Protein AF-A0A5N5P5S5-F1 (afdb_monomer)

Structure (mmCIF, N/CA/C/O backbone):
data_AF-A0A5N5P5S5-F1
#
_entry.id   AF-A0A5N5P5S5-F1
#
loop_
_atom_site.group_PD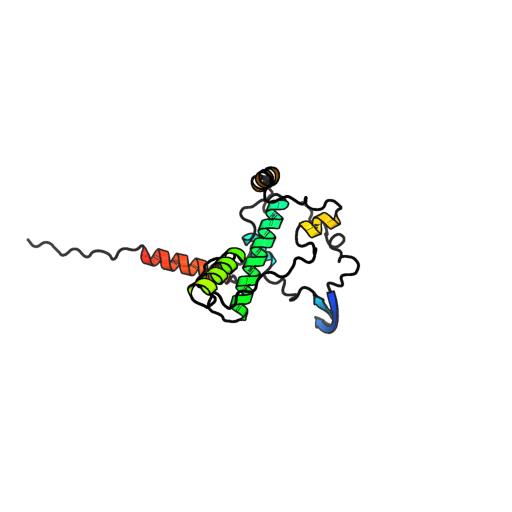B
_atom_site.id
_atom_site.type_symbol
_atom_site.label_atom_id
_atom_site.label_alt_id
_atom_site.label_comp_id
_atom_site.label_asym_id
_atom_site.label_entity_id
_atom_site.label_seq_id
_atom_site.pdbx_PDB_ins_code
_atom_site.Cartn_x
_atom_site.Cartn_y
_atom_site.Cartn_z
_atom_site.occupancy
_atom_site.B_iso_or_equiv
_atom_site.auth_seq_id
_atom_site.auth_comp_id
_atom_site.auth_asym_id
_atom_site.auth_atom_id
_atom_site.pdbx_PDB_model_num
ATOM 1 N N . ARG A 1 1 ? 20.744 13.687 -16.563 1.00 42.56 1 ARG A N 1
ATOM 2 C CA . ARG A 1 1 ? 20.874 12.407 -17.347 1.00 42.56 1 ARG A CA 1
ATOM 3 C C . ARG A 1 1 ? 19.676 12.341 -18.319 1.00 42.56 1 ARG A C 1
ATOM 5 O O . ARG A 1 1 ? 18.653 12.898 -17.976 1.00 42.56 1 ARG A O 1
ATOM 12 N N . VAL A 1 2 ? 19.719 11.762 -19.533 1.00 33.66 2 VAL A N 1
ATOM 13 C CA . VAL A 1 2 ? 18.514 11.789 -20.419 1.00 33.66 2 VAL A CA 1
ATOM 14 C C . VAL A 1 2 ? 17.462 10.791 -19.916 1.00 33.66 2 VAL A C 1
ATOM 16 O O . VAL A 1 2 ? 17.718 9.585 -19.931 1.00 33.66 2 VAL A O 1
ATOM 19 N N . GLN A 1 3 ? 16.289 11.282 -19.494 1.00 39.72 3 GLN A N 1
ATOM 20 C CA . GLN A 1 3 ? 15.136 10.462 -19.105 1.00 39.72 3 GLN A CA 1
ATOM 21 C C . GLN A 1 3 ? 14.796 9.476 -20.234 1.00 39.72 3 GLN A C 1
ATOM 23 O O . GLN A 1 3 ? 14.451 9.863 -21.355 1.00 39.72 3 GLN A O 1
ATOM 28 N N . LYS A 1 4 ? 14.936 8.174 -19.971 1.00 47.09 4 LYS A N 1
ATOM 29 C CA . LYS A 1 4 ? 14.630 7.140 -20.965 1.00 47.09 4 LYS A CA 1
ATOM 30 C C . LYS A 1 4 ? 13.113 7.002 -21.093 1.00 47.09 4 LYS A C 1
ATOM 32 O O . LYS A 1 4 ? 12.399 6.924 -20.101 1.00 47.09 4 LYS A O 1
ATOM 37 N N . ARG A 1 5 ? 12.601 6.933 -22.325 1.00 44.38 5 ARG A N 1
ATOM 38 C CA . ARG A 1 5 ? 11.174 6.677 -22.590 1.00 44.38 5 ARG A CA 1
ATOM 39 C C . ARG A 1 5 ? 10.793 5.272 -22.093 1.00 44.38 5 ARG A C 1
ATOM 41 O O . ARG A 1 5 ? 10.986 4.297 -22.814 1.00 44.38 5 ARG A O 1
ATOM 48 N N . HIS A 1 6 ? 10.223 5.172 -20.892 1.00 54.03 6 HIS A N 1
ATOM 49 C CA . HIS A 1 6 ? 9.771 3.912 -20.271 1.00 54.03 6 HIS A CA 1
ATOM 50 C C . HIS A 1 6 ? 8.475 3.331 -20.880 1.00 54.03 6 HIS A C 1
ATOM 52 O O . HIS A 1 6 ? 7.999 2.275 -20.479 1.00 54.03 6 HIS A O 1
ATOM 58 N N . VAL A 1 7 ? 7.905 3.969 -21.906 1.00 47.00 7 VAL A N 1
ATOM 59 C CA . VAL A 1 7 ? 6.625 3.552 -22.510 1.00 47.00 7 VAL A CA 1
ATOM 60 C C . VAL A 1 7 ? 6.685 2.141 -23.121 1.00 47.00 7 VAL A C 1
ATOM 62 O O . VAL A 1 7 ? 5.674 1.452 -23.166 1.00 47.00 7 VAL A O 1
ATOM 65 N N . LYS A 1 8 ? 7.862 1.660 -23.555 1.00 50.44 8 LYS A N 1
ATOM 66 C CA . LYS A 1 8 ? 8.001 0.265 -24.017 1.00 50.44 8 LYS A CA 1
ATOM 67 C C . LYS A 1 8 ? 8.113 -0.754 -22.877 1.00 50.44 8 LYS A C 1
ATOM 69 O O . LYS A 1 8 ? 7.777 -1.907 -23.117 1.00 50.44 8 LYS A O 1
ATOM 74 N N . CYS A 1 9 ? 8.570 -0.371 -21.682 1.00 53.41 9 CYS A N 1
ATOM 75 C CA . CYS A 1 9 ? 8.823 -1.319 -20.589 1.00 53.41 9 CYS A CA 1
ATOM 76 C C . CYS A 1 9 ? 7.644 -1.485 -19.627 1.00 53.41 9 CYS A C 1
ATOM 78 O O . CYS A 1 9 ? 7.536 -2.544 -19.030 1.00 53.41 9 CYS A O 1
ATOM 80 N N . ILE A 1 10 ? 6.728 -0.516 -19.538 1.00 57.75 10 ILE A N 1
ATOM 81 C CA . ILE A 1 10 ? 5.490 -0.671 -18.761 1.00 57.75 10 ILE A CA 1
ATOM 82 C C . ILE A 1 10 ? 4.414 -1.250 -19.681 1.00 57.75 10 ILE A C 1
ATOM 84 O O . ILE A 1 10 ? 3.592 -0.529 -20.239 1.00 57.75 10 ILE A O 1
ATOM 88 N N . GLN A 1 11 ? 4.481 -2.560 -19.904 1.00 63.06 11 GLN A N 1
ATOM 89 C CA . GLN A 1 11 ? 3.406 -3.302 -20.566 1.00 63.06 11 GLN A CA 1
ATOM 90 C C . GLN A 1 11 ? 2.417 -3.809 -19.524 1.00 63.06 11 GLN A C 1
ATOM 92 O O . GLN A 1 11 ? 2.824 -4.095 -18.399 1.00 63.06 11 GLN A O 1
ATOM 97 N N . ASP A 1 12 ? 1.148 -3.947 -19.890 1.00 65.88 12 ASP A N 1
ATOM 98 C CA . ASP A 1 12 ? 0.196 -4.712 -19.089 1.00 65.88 12 ASP A CA 1
ATOM 99 C C . ASP A 1 12 ? 0.637 -6.187 -19.061 1.00 65.88 12 ASP A C 1
ATOM 101 O O . ASP A 1 12 ? 1.185 -6.709 -20.039 1.00 65.88 12 ASP A O 1
ATOM 105 N N . VAL A 1 13 ? 0.412 -6.879 -17.942 1.00 66.88 13 VAL A N 1
ATOM 106 C CA . VAL A 1 13 ? 0.653 -8.329 -17.867 1.00 66.88 13 VAL A CA 1
ATOM 107 C C . VAL A 1 13 ? -0.219 -9.019 -18.922 1.00 66.88 13 VAL A C 1
ATOM 109 O O . VAL A 1 13 ? -1.397 -8.665 -19.050 1.00 66.88 13 VAL A O 1
ATOM 112 N N . PRO A 1 14 ? 0.296 -10.022 -19.663 1.00 70.06 14 PRO A N 1
ATOM 113 C CA . PRO A 1 14 ? -0.532 -10.805 -20.571 1.00 70.06 14 PRO A CA 1
ATOM 114 C C . PRO A 1 14 ? -1.799 -11.291 -19.861 1.00 70.06 14 PRO A C 1
ATOM 116 O O . PRO A 1 14 ? -1.716 -11.792 -18.743 1.00 70.06 14 PRO A O 1
ATOM 119 N N . SER A 1 15 ? -2.959 -11.150 -20.510 1.00 71.50 15 SER A N 1
ATOM 120 C CA . SER A 1 15 ? -4.314 -11.447 -19.993 1.00 71.50 15 SER A CA 1
ATOM 121 C C . SER A 1 15 ? -4.917 -10.472 -18.966 1.00 71.50 15 SER A C 1
ATOM 123 O O . SER A 1 15 ? -6.073 -10.652 -18.585 1.00 71.50 15 SER A O 1
ATOM 125 N N . VAL A 1 16 ? -4.217 -9.400 -18.580 1.00 69.81 16 VAL A N 1
ATOM 126 C CA . VAL A 1 16 ? -4.763 -8.354 -17.698 1.00 69.81 16 VAL A CA 1
ATOM 127 C C . VAL A 1 16 ? -5.070 -7.097 -18.515 1.00 69.81 16 VAL A C 1
ATOM 129 O O . VAL A 1 16 ? -4.180 -6.313 -18.818 1.00 69.81 16 VAL A O 1
ATOM 132 N N . SER A 1 17 ? -6.339 -6.881 -18.878 1.00 69.00 17 SER A N 1
ATOM 133 C CA . SER A 1 17 ? -6.776 -5.630 -19.523 1.00 69.00 17 SER A CA 1
ATOM 134 C C . SER A 1 17 ? -6.926 -4.543 -18.461 1.00 69.00 17 SER A C 1
ATOM 136 O O . SER A 1 17 ? -7.986 -4.400 -17.849 1.00 69.00 17 SER A O 1
ATOM 138 N N . LEU A 1 18 ? -5.847 -3.797 -18.201 1.00 70.31 18 LEU A N 1
ATOM 139 C CA . LEU A 1 18 ? -5.880 -2.721 -17.209 1.00 70.31 18 LEU A CA 1
ATOM 140 C C . LEU A 1 18 ? -6.759 -1.565 -17.668 1.00 70.31 18 LEU A C 1
ATOM 142 O O . LEU A 1 18 ? -7.473 -0.988 -16.852 1.00 70.31 18 LEU A O 1
ATOM 146 N N . TYR A 1 19 ? -6.753 -1.275 -18.966 1.00 72.50 19 TYR A N 1
ATOM 147 C CA . TYR A 1 19 ? -7.599 -0.262 -19.577 1.00 72.50 19 TYR A CA 1
ATOM 148 C C . TYR A 1 19 ? -8.658 -0.915 -20.458 1.00 72.50 19 TYR A C 1
ATOM 150 O O . TYR A 1 19 ? -8.345 -1.584 -21.441 1.00 72.50 19 TYR A O 1
ATOM 158 N N . THR A 1 20 ? -9.925 -0.686 -20.121 1.00 77.69 20 THR A N 1
ATOM 159 C CA . THR A 1 20 ? -11.067 -1.101 -20.938 1.00 77.69 20 THR A CA 1
ATOM 160 C C . THR A 1 20 ? -11.670 0.124 -21.608 1.00 77.69 20 THR A C 1
ATOM 162 O O . THR A 1 20 ? -12.060 1.085 -20.936 1.00 77.69 20 THR A O 1
ATOM 165 N N . GLU A 1 21 ? -11.760 0.105 -22.936 1.00 81.69 21 GLU A N 1
ATOM 166 C CA . GLU A 1 21 ? -12.475 1.136 -23.681 1.00 81.69 21 GLU A CA 1
ATOM 167 C C . GLU A 1 21 ? -13.940 1.164 -23.228 1.00 81.69 21 GLU A C 1
ATOM 169 O O . GLU A 1 21 ? -14.652 0.165 -23.277 1.00 81.69 21 GLU A O 1
ATOM 174 N N . THR A 1 22 ? -14.378 2.314 -22.722 1.00 80.06 22 THR A N 1
ATOM 175 C CA . THR A 1 22 ? -15.747 2.511 -22.212 1.00 80.06 22 THR A CA 1
ATOM 176 C C . THR A 1 22 ? -16.596 3.344 -23.178 1.00 80.06 22 THR A C 1
ATOM 178 O O . THR A 1 22 ? -17.759 3.617 -22.895 1.00 80.06 22 THR A O 1
ATOM 181 N N . GLY A 1 23 ? -16.014 3.747 -24.314 1.00 76.31 23 GLY A N 1
ATOM 182 C CA . GLY A 1 23 ? -16.653 4.478 -25.408 1.00 76.31 23 GLY A CA 1
ATOM 183 C C . GLY A 1 23 ? -15.892 5.740 -25.827 1.00 76.31 23 GLY A C 1
ATOM 184 O O . GLY A 1 23 ? -14.942 6.172 -25.180 1.00 76.31 23 GLY A O 1
ATOM 185 N N . THR A 1 24 ? -16.328 6.376 -26.911 1.00 68.62 24 THR A N 1
ATOM 186 C CA . THR A 1 24 ? -15.831 7.679 -27.387 1.00 68.62 24 THR A CA 1
ATOM 187 C C . THR A 1 24 ? -16.800 8.772 -26.948 1.00 68.62 24 THR A C 1
ATOM 189 O O . THR A 1 24 ? -17.950 8.774 -27.385 1.00 68.62 24 THR A O 1
ATOM 192 N N . THR A 1 25 ? -16.407 9.689 -26.060 1.00 62.00 25 THR A N 1
ATOM 193 C CA . THR A 1 25 ? -17.373 10.694 -25.552 1.00 62.00 25 THR A CA 1
ATOM 194 C C . THR A 1 25 ? -16.781 12.072 -25.284 1.00 62.00 25 THR A C 1
ATOM 196 O O . THR A 1 25 ? -17.444 12.899 -24.664 1.00 62.00 25 THR A O 1
ATOM 199 N N . THR A 1 26 ? -15.560 12.368 -25.737 1.00 61.16 26 THR A N 1
ATOM 200 C CA . THR A 1 26 ? -15.010 13.710 -25.514 1.00 61.16 26 THR A CA 1
ATOM 201 C C . THR A 1 26 ? -14.263 14.215 -26.738 1.00 61.16 26 THR A C 1
ATOM 203 O O . THR A 1 26 ? -13.222 13.682 -27.114 1.00 61.16 26 THR A O 1
ATOM 206 N N . THR A 1 27 ? -14.797 15.266 -27.354 1.00 70.12 27 THR A N 1
ATOM 207 C CA . THR A 1 27 ? -14.122 16.025 -28.406 1.00 70.12 27 THR A CA 1
ATOM 208 C C . THR A 1 27 ? -13.313 17.133 -27.741 1.00 70.12 27 THR A C 1
ATOM 210 O O . THR A 1 27 ? -13.887 18.061 -27.174 1.00 70.12 27 THR A O 1
ATOM 213 N N . LYS A 1 28 ? -11.979 17.057 -27.790 1.00 75.44 28 LYS A N 1
ATOM 214 C CA . LYS A 1 28 ? -11.097 18.134 -27.310 1.00 75.44 28 LYS A CA 1
ATOM 215 C C . LYS A 1 28 ? -10.427 18.769 -28.522 1.00 75.44 28 LYS A C 1
ATOM 217 O O . LYS A 1 28 ? -9.641 18.119 -29.200 1.00 75.44 28 LYS A O 1
ATOM 222 N N . GLY A 1 29 ? -10.790 20.012 -28.838 1.00 80.12 29 GLY A N 1
ATOM 223 C CA . GLY A 1 29 ? -10.250 20.719 -30.008 1.00 80.12 29 GLY A CA 1
ATOM 224 C C . GLY A 1 29 ? -10.551 20.034 -31.349 1.00 80.12 29 GLY A C 1
ATOM 225 O O . GLY A 1 29 ? -9.705 20.034 -32.233 1.00 80.12 29 GLY A O 1
ATOM 226 N N . GLY A 1 30 ? -11.717 19.392 -31.490 1.00 80.50 30 GLY A N 1
ATOM 227 C CA . GLY A 1 30 ? -12.091 18.660 -32.710 1.00 80.50 30 GLY A CA 1
ATOM 228 C C . GLY A 1 30 ? -11.492 17.253 -32.833 1.00 80.50 30 GLY A C 1
ATOM 229 O O . GLY A 1 30 ? -11.870 16.518 -33.740 1.00 80.50 30 GLY A O 1
ATOM 230 N N . ILE A 1 31 ? -10.624 16.841 -31.903 1.00 80.00 31 ILE A N 1
ATOM 231 C CA . ILE A 1 31 ? -10.079 15.480 -31.842 1.00 80.00 31 ILE A CA 1
ATOM 232 C C . ILE A 1 31 ? -10.992 14.622 -30.965 1.00 80.00 31 ILE A C 1
ATOM 234 O O . ILE A 1 31 ? -11.261 14.966 -29.811 1.00 80.00 31 ILE A O 1
ATOM 238 N N . VAL A 1 32 ? -11.465 13.503 -31.516 1.00 81.25 32 VAL A N 1
ATOM 239 C CA . VAL A 1 32 ? -12.234 12.496 -30.777 1.00 81.25 32 VAL A CA 1
ATOM 240 C C . VAL A 1 32 ? -11.273 11.693 -29.909 1.00 81.25 32 VAL A C 1
ATOM 242 O O . VAL A 1 32 ? -10.372 11.034 -30.423 1.00 81.25 32 VAL A O 1
ATOM 245 N N . LEU A 1 33 ? -11.463 11.753 -28.592 1.00 76.25 33 LEU A N 1
ATOM 246 C CA . LEU A 1 33 ? -10.681 10.979 -27.635 1.00 76.25 33 LEU A CA 1
ATOM 247 C C . LEU A 1 33 ? -11.490 9.776 -27.139 1.00 76.25 33 LEU A C 1
ATOM 249 O O . LEU A 1 33 ? -12.639 9.911 -26.700 1.00 76.25 33 LEU A O 1
ATOM 253 N N . THR A 1 34 ? -10.869 8.600 -27.187 1.00 77.38 34 THR A N 1
ATOM 254 C CA . THR A 1 34 ? -11.400 7.370 -26.596 1.00 77.38 34 THR A CA 1
ATOM 255 C C . THR A 1 34 ? -11.330 7.454 -25.076 1.00 77.38 34 THR A C 1
ATOM 257 O O . THR A 1 34 ? -10.291 7.793 -24.505 1.00 77.38 34 THR A O 1
ATOM 260 N N . ARG A 1 35 ? -12.442 7.149 -24.405 1.00 76.56 35 ARG A N 1
ATOM 261 C CA . ARG A 1 35 ? -12.503 7.055 -22.950 1.00 76.56 35 ARG A CA 1
ATOM 262 C C . ARG A 1 35 ? -12.133 5.641 -22.530 1.00 76.56 35 ARG A C 1
ATOM 264 O O . ARG A 1 35 ? -12.763 4.669 -22.944 1.00 76.56 35 ARG A O 1
ATOM 271 N N . TYR A 1 36 ? -11.161 5.551 -21.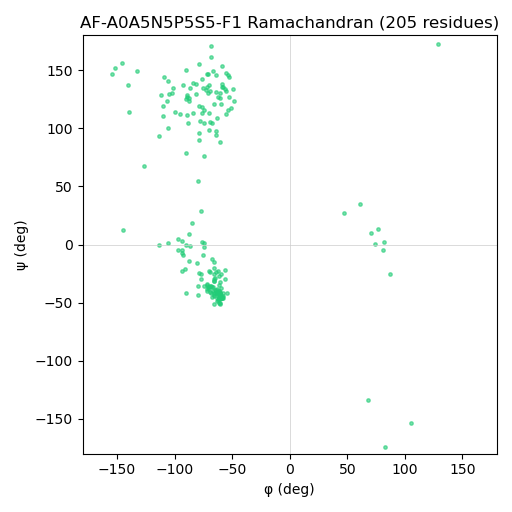636 1.00 74.50 36 TYR A N 1
ATOM 272 C CA . TYR A 1 36 ? -10.768 4.306 -20.997 1.00 74.50 36 TYR A CA 1
ATOM 273 C C . TYR A 1 36 ? -11.181 4.317 -19.528 1.00 74.50 36 TYR A C 1
ATOM 275 O O . TYR A 1 36 ? -11.113 5.349 -18.858 1.00 74.50 36 TYR A O 1
ATOM 283 N N . ARG A 1 37 ? -11.586 3.153 -19.025 1.00 69.31 37 ARG A N 1
ATOM 284 C CA . ARG A 1 37 ? -11.747 2.876 -17.600 1.00 69.31 37 ARG A CA 1
ATOM 285 C C . ARG A 1 37 ? -10.587 2.001 -17.163 1.00 69.31 37 ARG A C 1
ATOM 287 O O . ARG A 1 37 ? -10.334 0.972 -17.783 1.00 69.31 37 ARG A O 1
ATOM 294 N N . CYS A 1 38 ? -9.919 2.396 -16.086 1.00 70.62 38 CYS A N 1
ATOM 295 C CA . CYS A 1 38 ? -8.921 1.549 -15.457 1.00 70.62 38 CYS A CA 1
ATOM 296 C C . CYS A 1 38 ? -9.612 0.526 -14.541 1.00 70.62 38 CYS A C 1
ATOM 298 O O . CYS A 1 38 ? -10.429 0.896 -13.691 1.00 70.62 38 CYS A O 1
ATOM 300 N N . ALA A 1 39 ? -9.280 -0.757 -14.692 1.00 64.69 39 ALA A N 1
ATOM 301 C CA . ALA A 1 39 ? -9.754 -1.827 -13.813 1.00 64.69 39 ALA A CA 1
ATOM 302 C C . ALA A 1 39 ? -9.283 -1.634 -12.357 1.00 64.69 39 ALA A C 1
ATOM 304 O O . ALA A 1 39 ? -9.935 -2.113 -11.432 1.00 64.69 39 ALA A O 1
ATOM 305 N N . ARG A 1 40 ? -8.199 -0.872 -12.146 1.00 66.81 40 ARG A N 1
ATOM 306 C CA . ARG A 1 40 ? -7.637 -0.540 -10.825 1.00 66.81 40 ARG A CA 1
ATOM 307 C C . ARG A 1 40 ? -8.254 0.705 -10.164 1.00 66.81 40 ARG A C 1
ATOM 309 O O . ARG A 1 40 ? -7.757 1.151 -9.136 1.00 66.81 40 ARG A O 1
ATOM 316 N N . GLY A 1 41 ? -9.339 1.263 -10.709 1.00 60.91 41 GLY A N 1
ATOM 317 C CA . GLY A 1 41 ? -10.068 2.384 -10.101 1.00 60.91 41 GLY A CA 1
ATOM 318 C C . GLY A 1 41 ? -9.845 3.732 -10.791 1.00 60.91 41 GLY A C 1
ATOM 319 O O . GLY A 1 41 ? -9.640 3.794 -12.001 1.00 60.91 41 GLY A O 1
ATOM 320 N N . SER A 1 42 ? -9.993 4.825 -10.035 1.00 50.56 42 SER A N 1
ATOM 321 C CA . SER A 1 42 ? -9.984 6.199 -10.563 1.00 50.56 42 SER A CA 1
ATOM 322 C C . SER A 1 42 ? -8.715 6.510 -11.365 1.00 50.56 42 SER A C 1
ATOM 324 O O . SER A 1 42 ? -7.605 6.283 -10.899 1.00 50.56 42 SER A O 1
ATOM 326 N N . THR A 1 43 ? -8.896 7.097 -12.549 1.00 45.25 43 THR A N 1
ATOM 327 C CA . THR A 1 43 ? -7.834 7.645 -13.410 1.00 45.25 43 THR A CA 1
ATOM 328 C C . THR A 1 43 ? -7.292 8.985 -12.911 1.00 45.25 43 THR A C 1
ATOM 330 O O . THR A 1 43 ? -6.452 9.583 -13.579 1.00 45.25 43 THR A O 1
ATOM 333 N N . SER A 1 44 ? -7.784 9.488 -11.773 1.00 46.12 44 SER A N 1
ATOM 334 C CA . SER A 1 44 ? -7.251 10.686 -11.125 1.00 46.12 44 SER A CA 1
ATOM 335 C C . SER A 1 44 ? -5.924 10.338 -10.466 1.00 46.12 44 SER A C 1
ATOM 337 O O . SER A 1 44 ? -5.829 10.144 -9.259 1.00 46.12 44 SER A O 1
ATOM 339 N N . LEU A 1 45 ? -4.904 10.232 -11.308 1.00 46.06 45 LEU A N 1
ATOM 340 C CA . LEU A 1 45 ? -3.502 10.283 -10.922 1.00 46.06 45 LEU A CA 1
ATOM 341 C C . LEU A 1 45 ? -3.126 11.687 -10.416 1.00 46.06 45 LEU A C 1
ATOM 343 O O . LEU A 1 45 ? -2.067 11.863 -9.819 1.00 46.06 45 LEU A O 1
ATOM 347 N N . GLU A 1 46 ? -4.009 12.671 -10.633 1.00 45.97 46 GLU A N 1
ATOM 348 C CA . GLU A 1 46 ? -3.930 13.998 -10.033 1.00 45.97 46 GLU A CA 1
ATOM 349 C C . GLU A 1 46 ? -3.746 13.837 -8.522 1.00 45.97 46 GLU A C 1
ATOM 351 O O . GLU A 1 46 ? -4.582 13.245 -7.840 1.00 45.97 46 GLU A O 1
ATOM 356 N N . SER A 1 47 ? -2.601 14.334 -8.054 1.00 54.62 47 SER A N 1
ATOM 357 C CA . SER A 1 47 ? -2.038 14.254 -6.707 1.00 54.62 47 SER A CA 1
ATOM 358 C C . SER A 1 47 ? -1.174 13.038 -6.349 1.00 54.62 47 SER A C 1
ATOM 360 O O . SER A 1 47 ? -0.321 13.210 -5.487 1.00 54.62 47 SER A O 1
ATOM 362 N N . PHE A 1 48 ? -1.278 11.847 -6.959 1.00 61.59 48 PHE A N 1
ATOM 363 C CA . PHE A 1 48 ? -0.500 10.683 -6.472 1.00 61.59 48 PHE A CA 1
ATOM 364 C C . PHE A 1 48 ? 1.014 10.930 -6.499 1.00 61.59 48 PHE A C 1
ATOM 366 O O . PHE A 1 48 ? 1.699 10.665 -5.515 1.00 61.59 48 PHE A O 1
ATOM 373 N N . HIS A 1 49 ? 1.521 11.495 -7.597 1.00 62.44 49 HIS A N 1
ATOM 374 C CA . HIS A 1 49 ? 2.943 11.810 -7.734 1.00 62.44 49 HIS A CA 1
ATOM 375 C C . HIS A 1 49 ? 3.429 12.818 -6.685 1.00 62.44 49 HIS A C 1
ATOM 377 O O . HIS A 1 49 ? 4.446 12.550 -6.052 1.00 62.44 49 HIS A O 1
ATOM 383 N N . CYS A 1 50 ? 2.649 13.868 -6.405 1.00 62.09 50 CYS A N 1
ATOM 384 C CA . CYS A 1 50 ? 2.955 14.857 -5.361 1.00 62.09 50 CYS A CA 1
ATOM 385 C C . CYS A 1 50 ? 2.966 14.242 -3.947 1.00 62.09 50 CYS A C 1
ATOM 387 O O . CYS A 1 50 ? 3.592 14.756 -3.027 1.00 62.09 50 CYS A O 1
ATOM 389 N N . HIS A 1 51 ? 2.269 13.118 -3.742 1.00 68.62 51 HIS A N 1
ATOM 390 C CA . HIS A 1 51 ? 2.252 12.424 -2.451 1.00 68.62 51 HIS A CA 1
ATOM 391 C C . HIS A 1 51 ? 3.356 11.363 -2.334 1.00 68.62 51 HIS A C 1
ATOM 393 O O . HIS A 1 51 ? 3.739 11.034 -1.213 1.00 68.62 51 HIS A O 1
ATOM 399 N N . MET A 1 52 ? 3.908 10.855 -3.448 1.00 72.62 52 MET A N 1
ATOM 400 C CA . MET A 1 52 ? 4.974 9.841 -3.407 1.00 72.62 52 MET A CA 1
ATOM 401 C C . MET A 1 52 ? 6.220 10.336 -2.669 1.00 72.62 52 MET A C 1
ATOM 403 O O . MET A 1 52 ? 6.812 9.567 -1.915 1.00 72.62 52 MET A O 1
ATOM 407 N N . GLN A 1 53 ? 6.579 11.616 -2.819 1.00 69.88 53 GLN A N 1
ATOM 408 C CA . GLN A 1 53 ? 7.711 12.216 -2.102 1.00 69.88 53 GLN A CA 1
ATOM 409 C C . GLN A 1 53 ? 7.542 12.151 -0.575 1.00 69.88 53 GLN A C 1
ATOM 411 O O . GLN A 1 53 ? 8.522 12.121 0.156 1.00 69.88 53 GLN A O 1
ATOM 416 N N . ARG A 1 54 ? 6.303 12.084 -0.075 1.00 75.00 54 ARG A N 1
ATOM 417 C CA . ARG A 1 54 ? 6.015 11.987 1.365 1.00 75.00 54 ARG A CA 1
ATOM 418 C C . ARG A 1 54 ? 5.994 10.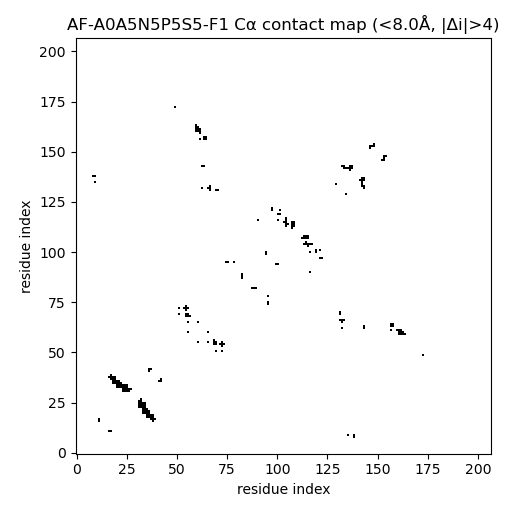557 1.885 1.00 75.00 54 ARG A C 1
ATOM 420 O O . ARG A 1 54 ? 5.958 10.355 3.096 1.00 75.00 54 ARG A O 1
ATOM 427 N N . PHE A 1 55 ? 5.941 9.572 0.994 1.00 81.50 55 PHE A N 1
ATOM 428 C CA . PHE A 1 55 ? 5.951 8.166 1.387 1.00 81.50 55 PHE A CA 1
ATOM 429 C C . PHE A 1 55 ? 7.360 7.698 1.707 1.00 81.50 55 PHE A C 1
ATOM 431 O O . PHE A 1 55 ? 7.537 6.901 2.620 1.00 81.50 55 PHE A O 1
ATOM 438 N N . ILE A 1 56 ? 8.342 8.206 0.963 1.00 78.38 56 ILE A N 1
ATOM 439 C CA . ILE A 1 56 ? 9.736 7.797 1.074 1.00 78.38 56 ILE A CA 1
ATOM 440 C C . ILE A 1 56 ? 10.449 8.780 2.005 1.00 78.38 56 ILE A C 1
ATOM 442 O O . ILE A 1 56 ? 10.584 9.953 1.659 1.00 78.38 56 ILE A O 1
ATOM 446 N N . PRO A 1 57 ? 10.883 8.343 3.195 1.00 76.12 57 PRO A N 1
ATOM 447 C CA . PRO A 1 57 ? 11.698 9.176 4.058 1.00 76.12 57 PRO A CA 1
ATOM 448 C C . PRO A 1 57 ? 13.086 9.374 3.433 1.00 76.12 57 PRO A C 1
ATOM 450 O O . PRO A 1 57 ? 13.740 8.416 3.027 1.00 76.12 57 PRO A O 1
ATOM 453 N N . GLY A 1 58 ? 13.549 10.624 3.402 1.00 74.00 58 GLY A N 1
ATOM 454 C CA . GLY A 1 58 ? 14.861 10.983 2.862 1.00 74.00 58 GLY A CA 1
ATOM 455 C C . GLY A 1 58 ? 14.884 11.138 1.339 1.00 74.00 58 GLY A C 1
ATOM 456 O O . GLY A 1 58 ? 13.857 11.115 0.669 1.00 74.00 58 GLY A O 1
ATOM 457 N N . THR A 1 59 ? 16.080 11.348 0.792 1.00 73.81 59 THR A N 1
ATOM 458 C CA . THR A 1 59 ? 16.302 11.564 -0.649 1.00 73.81 59 THR A CA 1
ATOM 459 C C . THR A 1 59 ? 16.722 10.293 -1.384 1.00 73.81 59 THR A C 1
ATOM 461 O O . THR A 1 59 ? 16.849 10.301 -2.607 1.00 73.81 59 THR A O 1
ATOM 464 N N . SER A 1 60 ? 16.926 9.186 -0.665 1.00 73.56 60 SER A N 1
ATOM 465 C CA . SER A 1 60 ? 17.362 7.929 -1.254 1.00 73.56 60 SER A CA 1
ATOM 466 C C . SER A 1 60 ? 16.887 6.704 -0.476 1.00 73.56 60 SER A C 1
ATOM 468 O O . SER A 1 60 ? 16.663 6.739 0.732 1.00 73.56 60 SER A O 1
ATOM 470 N N . ALA A 1 61 ? 16.725 5.596 -1.197 1.00 82.31 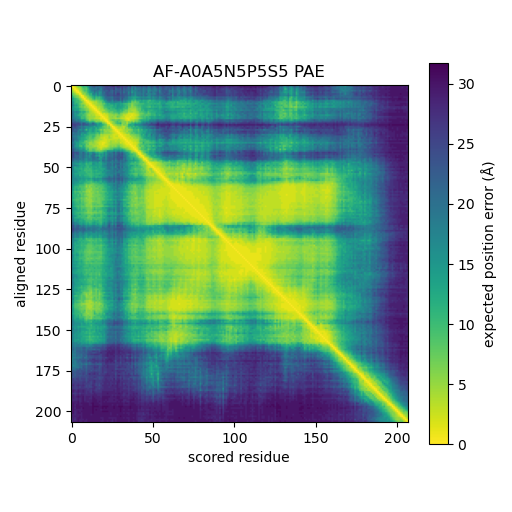61 ALA A N 1
ATOM 471 C CA . ALA A 1 61 ? 16.387 4.294 -0.644 1.00 82.31 61 ALA A CA 1
ATOM 472 C C . ALA A 1 61 ? 16.892 3.205 -1.595 1.00 82.31 61 ALA A C 1
ATOM 474 O O . ALA A 1 61 ? 16.890 3.386 -2.817 1.00 82.31 61 ALA A O 1
ATOM 475 N N . ASN A 1 62 ? 17.301 2.057 -1.052 1.00 86.81 62 ASN A N 1
ATOM 476 C CA . ASN A 1 62 ? 17.467 0.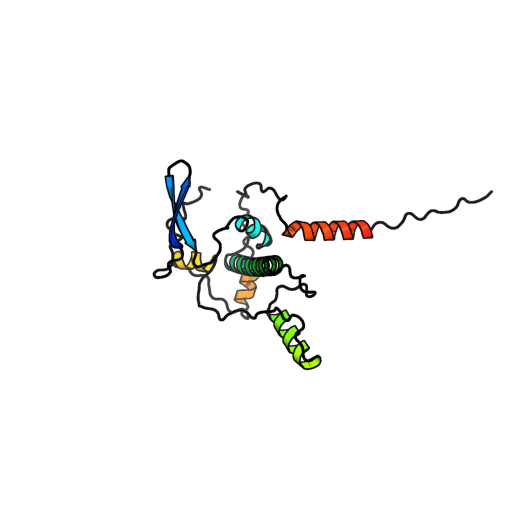873 -1.887 1.00 86.81 62 ASN A CA 1
ATOM 477 C C . ASN A 1 62 ? 16.096 0.379 -2.391 1.00 86.81 62 ASN A C 1
ATOM 479 O O . ASN A 1 62 ? 15.038 0.840 -1.964 1.00 86.81 62 ASN A O 1
ATOM 483 N N . THR A 1 63 ? 16.109 -0.580 -3.310 1.00 87.38 63 THR A N 1
ATOM 484 C CA . THR A 1 63 ? 14.897 -1.078 -3.975 1.00 87.38 63 THR A CA 1
ATOM 485 C C . THR A 1 63 ? 13.878 -1.707 -3.011 1.00 87.38 63 THR A C 1
ATOM 487 O O . THR A 1 63 ? 12.679 -1.474 -3.168 1.00 87.38 63 THR A O 1
ATOM 490 N N . LEU A 1 64 ? 14.334 -2.475 -2.015 1.00 87.94 64 LEU A N 1
ATOM 491 C CA . LEU A 1 64 ? 13.465 -3.105 -1.017 1.00 87.94 64 LEU A CA 1
ATOM 492 C C . LEU A 1 64 ? 12.794 -2.043 -0.141 1.00 87.94 64 LEU A C 1
ATOM 494 O O . LEU A 1 64 ? 11.569 -2.018 -0.024 1.00 87.94 64 LEU A O 1
ATOM 498 N N . ASN A 1 65 ? 13.597 -1.130 0.402 1.00 87.19 65 ASN A N 1
ATOM 499 C CA . ASN A 1 65 ? 13.130 -0.021 1.225 1.00 87.19 65 ASN A CA 1
ATOM 500 C C . ASN A 1 65 ? 12.146 0.870 0.458 1.00 87.19 65 ASN A C 1
ATOM 502 O O . ASN A 1 65 ? 11.057 1.163 0.945 1.00 87.19 65 ASN A O 1
ATOM 506 N N . PHE A 1 66 ? 12.468 1.229 -0.786 1.00 87.69 66 PHE A N 1
ATOM 507 C CA . PHE A 1 66 ? 11.576 2.017 -1.634 1.00 87.69 66 PHE A CA 1
ATOM 508 C C . PHE A 1 66 ? 10.221 1.327 -1.829 1.00 87.69 66 PHE A C 1
ATOM 510 O O . PHE A 1 66 ? 9.177 1.970 -1.724 1.00 87.69 66 PHE A O 1
ATOM 517 N N . GLN A 1 67 ? 10.222 0.018 -2.098 1.00 89.12 67 GLN A N 1
ATOM 518 C CA . GLN A 1 67 ? 8.990 -0.752 -2.239 1.00 89.12 67 GLN A CA 1
ATOM 519 C C . GLN A 1 67 ? 8.171 -0.755 -0.942 1.00 89.12 67 GLN A C 1
ATOM 521 O O . GLN A 1 67 ? 6.954 -0.570 -0.995 1.00 89.12 67 GLN A O 1
ATOM 526 N N . LEU A 1 68 ? 8.820 -0.942 0.210 1.00 88.56 68 LEU A N 1
ATOM 527 C CA . LEU A 1 68 ? 8.159 -0.943 1.514 1.00 88.56 68 LEU A CA 1
ATOM 528 C C . LEU A 1 68 ? 7.500 0.412 1.806 1.00 88.56 68 LEU A C 1
ATOM 530 O O . LEU A 1 68 ? 6.299 0.462 2.076 1.00 88.56 68 LEU A O 1
ATOM 534 N N . TYR A 1 69 ? 8.249 1.506 1.648 1.00 88.38 69 TYR A N 1
ATOM 535 C CA . TYR A 1 69 ? 7.752 2.869 1.839 1.00 88.38 69 TYR A CA 1
ATOM 536 C C . TYR A 1 69 ? 6.599 3.210 0.896 1.00 88.38 69 TYR A C 1
ATOM 538 O O . TYR A 1 69 ? 5.591 3.782 1.314 1.00 88.38 69 TYR A O 1
ATOM 546 N N . LEU A 1 70 ? 6.705 2.809 -0.374 1.00 87.50 70 LEU A N 1
ATOM 547 C CA . LEU A 1 70 ? 5.642 3.003 -1.354 1.00 87.50 70 LEU A CA 1
ATOM 548 C C . LEU A 1 70 ? 4.348 2.296 -0.926 1.00 87.50 70 LEU A C 1
ATOM 550 O O . LEU A 1 70 ? 3.275 2.896 -0.994 1.00 87.50 70 LEU A O 1
ATOM 554 N N . LEU A 1 71 ? 4.434 1.039 -0.478 1.00 87.56 71 LEU A N 1
ATOM 555 C CA . LEU A 1 71 ? 3.272 0.264 -0.035 1.00 87.56 71 LEU A CA 1
ATOM 556 C C . LEU A 1 71 ? 2.666 0.809 1.264 1.00 87.56 71 LEU A C 1
ATOM 558 O O . LEU A 1 71 ? 1.440 0.907 1.370 1.00 87.56 71 LEU A O 1
ATOM 562 N N . GLU A 1 72 ? 3.496 1.198 2.231 1.00 87.88 72 GLU A N 1
ATOM 563 C CA . GLU A 1 72 ? 3.033 1.811 3.477 1.00 87.88 72 GLU A CA 1
ATOM 564 C C . GLU A 1 72 ? 2.324 3.145 3.205 1.00 87.88 72 GLU A C 1
ATOM 566 O O . GLU A 1 72 ? 1.196 3.366 3.660 1.00 87.88 72 GLU A O 1
ATOM 571 N N . GLY A 1 73 ? 2.946 4.017 2.411 1.00 86.06 73 GLY A N 1
ATOM 572 C CA . GLY A 1 73 ? 2.384 5.305 2.026 1.00 86.06 73 GLY A CA 1
ATOM 573 C C . GLY A 1 73 ? 1.072 5.175 1.252 1.00 86.06 73 GLY A C 1
ATOM 574 O O . GLY A 1 73 ? 0.097 5.867 1.555 1.00 86.06 73 GLY A O 1
ATOM 575 N N . LEU A 1 74 ? 0.998 4.215 0.324 1.00 84.69 74 LEU A N 1
ATOM 576 C CA . LEU A 1 74 ? -0.237 3.858 -0.379 1.00 84.69 74 LEU A CA 1
ATOM 577 C C . LEU A 1 74 ? -1.343 3.429 0.587 1.00 84.69 74 LEU A C 1
ATOM 579 O O . LEU A 1 74 ? -2.483 3.879 0.457 1.00 84.69 74 LEU A O 1
ATOM 583 N N . ASN A 1 75 ? -1.025 2.577 1.562 1.00 85.25 75 ASN A N 1
ATOM 584 C CA . ASN A 1 75 ? -1.989 2.134 2.562 1.00 85.25 75 ASN A CA 1
ATOM 585 C C . ASN A 1 75 ? -2.525 3.312 3.394 1.00 85.25 75 ASN A C 1
ATOM 587 O O . ASN A 1 75 ? -3.739 3.439 3.556 1.00 85.25 75 ASN A O 1
ATOM 591 N N . ARG A 1 76 ? -1.646 4.208 3.858 1.00 85.25 76 ARG A N 1
ATOM 592 C CA . ARG A 1 76 ? -2.031 5.417 4.609 1.00 85.25 76 ARG A CA 1
ATOM 593 C C . ARG A 1 76 ? -2.937 6.331 3.785 1.00 85.25 76 ARG A C 1
ATOM 595 O O . ARG A 1 76 ? -4.044 6.645 4.208 1.00 85.25 76 ARG A O 1
ATOM 602 N N . CYS A 1 77 ? -2.519 6.650 2.560 1.00 82.69 77 CYS A N 1
ATOM 603 C CA . CYS A 1 77 ? -3.290 7.483 1.639 1.00 82.69 77 CYS A CA 1
ATOM 604 C C . CYS A 1 77 ? -4.677 6.885 1.345 1.00 82.69 77 CYS A C 1
ATOM 606 O O . CYS A 1 77 ? -5.684 7.594 1.346 1.00 82.69 77 CYS A O 1
ATOM 608 N N . ASN A 1 78 ? -4.761 5.565 1.153 1.00 82.25 78 ASN A N 1
ATOM 609 C CA . ASN A 1 78 ? -6.039 4.883 0.955 1.00 82.25 78 ASN A CA 1
ATOM 610 C C . ASN A 1 78 ? -6.950 4.987 2.186 1.00 82.25 78 ASN A C 1
ATOM 612 O O . ASN A 1 78 ? -8.151 5.211 2.024 1.00 82.25 78 ASN A O 1
ATOM 616 N N . GLN A 1 79 ? -6.404 4.857 3.398 1.00 80.88 79 GLN A N 1
ATOM 617 C CA . GLN A 1 79 ? -7.171 5.015 4.637 1.00 80.88 79 GLN A CA 1
ATOM 618 C C . GLN A 1 79 ? -7.680 6.452 4.814 1.00 80.88 79 GLN A C 1
ATOM 620 O O . GLN A 1 79 ? -8.866 6.638 5.096 1.00 80.88 79 GLN A O 1
ATOM 625 N N . ASP A 1 80 ? -6.840 7.457 4.560 1.00 80.94 80 ASP A N 1
ATOM 626 C CA . ASP A 1 80 ? -7.216 8.873 4.660 1.00 80.94 80 ASP A CA 1
ATOM 627 C C . ASP A 1 80 ? -8.310 9.239 3.658 1.00 80.94 80 ASP A C 1
ATOM 629 O O . ASP A 1 80 ? -9.327 9.848 4.006 1.00 80.94 80 ASP A O 1
ATOM 633 N N . ARG A 1 81 ? -8.158 8.797 2.405 1.00 78.62 81 ARG A N 1
ATOM 634 C CA . ARG A 1 81 ? -9.170 9.007 1.363 1.00 78.62 81 ARG A CA 1
ATOM 635 C C . ARG A 1 81 ? -10.468 8.272 1.674 1.00 78.62 81 ARG A C 1
ATOM 637 O O . ARG A 1 81 ? -11.539 8.830 1.435 1.00 78.62 81 ARG A O 1
ATOM 644 N N . ALA A 1 82 ? -10.399 7.055 2.213 1.00 78.75 82 ALA A N 1
ATOM 645 C CA . ALA A 1 82 ? -11.584 6.318 2.638 1.00 78.75 82 ALA A CA 1
ATOM 646 C C . ALA A 1 82 ? -12.319 7.064 3.762 1.00 78.75 82 ALA A C 1
ATOM 648 O O . ALA A 1 82 ? -13.523 7.300 3.644 1.00 78.75 82 ALA A O 1
ATOM 649 N N . ALA A 1 83 ? -11.604 7.517 4.796 1.00 78.06 83 ALA A N 1
ATOM 650 C CA . ALA A 1 83 ? -12.177 8.292 5.895 1.00 78.06 83 ALA A CA 1
ATOM 651 C C . ALA A 1 83 ? -12.817 9.605 5.409 1.00 78.06 83 ALA A C 1
ATOM 653 O O . ALA A 1 83 ? -13.956 9.910 5.776 1.00 78.06 83 ALA A O 1
ATOM 654 N N . ALA A 1 84 ? -12.128 10.336 4.525 1.00 78.75 84 ALA A N 1
ATOM 655 C CA . ALA A 1 84 ? -12.640 11.562 3.917 1.00 78.75 84 ALA A CA 1
ATOM 656 C C . ALA A 1 84 ? -13.891 11.307 3.060 1.00 78.75 84 ALA A C 1
ATOM 658 O O . ALA A 1 84 ? -14.849 12.075 3.123 1.00 78.75 84 ALA A O 1
ATOM 659 N N . SER A 1 85 ? -13.914 10.210 2.293 1.00 78.38 85 SER A N 1
ATOM 660 C CA . SER A 1 85 ? -15.044 9.864 1.420 1.00 78.38 85 SER A CA 1
ATOM 661 C C . SER A 1 85 ? -16.328 9.538 2.183 1.00 78.38 85 SER A C 1
ATOM 663 O O . SER A 1 85 ? -17.422 9.813 1.694 1.00 78.38 85 SER A O 1
ATOM 665 N N . LEU A 1 86 ? -16.203 8.985 3.390 1.00 77.19 86 LEU A N 1
ATOM 666 C CA . LEU A 1 86 ? -17.338 8.632 4.239 1.00 77.19 86 LEU A CA 1
ATOM 667 C C . LEU A 1 86 ? -17.809 9.804 5.114 1.00 77.19 86 LEU A C 1
ATOM 669 O O . LEU A 1 86 ? -18.757 9.634 5.881 1.00 77.19 86 LEU A O 1
ATOM 673 N N . ALA A 1 87 ? -17.142 10.967 5.042 1.00 75.75 87 ALA A N 1
ATOM 674 C CA . ALA A 1 87 ? -17.310 12.086 5.977 1.00 75.75 87 ALA A CA 1
ATOM 675 C C . ALA A 1 87 ? -17.278 11.636 7.454 1.00 75.75 87 ALA A C 1
ATOM 677 O O . ALA A 1 87 ? -17.884 12.247 8.336 1.00 75.75 87 ALA A O 1
ATOM 678 N N . THR A 1 88 ? -16.591 10.526 7.729 1.00 67.38 88 THR A N 1
ATOM 679 C CA . THR A 1 88 ? -16.490 9.951 9.066 1.00 67.38 88 THR A CA 1
ATOM 680 C C . THR A 1 88 ? -15.416 10.678 9.844 1.00 67.38 88 THR A C 1
ATOM 682 O O . THR A 1 88 ? -14.331 10.932 9.321 1.00 67.38 88 THR A O 1
ATOM 685 N N . LYS A 1 89 ? -15.686 10.959 11.123 1.00 67.75 89 LYS A N 1
ATOM 686 C CA . LYS A 1 89 ? -14.648 11.429 12.039 1.00 67.75 89 LYS A CA 1
ATOM 687 C C . LYS A 1 89 ? -13.508 10.395 12.061 1.00 67.75 89 LYS A C 1
ATOM 689 O O . LYS A 1 89 ? -13.815 9.202 12.174 1.00 67.75 89 LYS A O 1
ATOM 694 N N . PRO A 1 90 ? -12.233 10.816 11.959 1.00 64.62 90 PRO A N 1
ATOM 695 C CA . PRO A 1 90 ? -11.113 9.895 12.076 1.00 64.62 90 PRO A CA 1
ATOM 696 C C . PRO A 1 90 ? -11.198 9.128 13.398 1.00 64.62 90 PRO A C 1
ATOM 698 O O . PRO A 1 90 ? -11.712 9.633 14.404 1.00 64.62 90 PRO A O 1
ATOM 701 N N . SER A 1 91 ? -10.726 7.882 13.375 1.00 70.25 91 SER A N 1
ATOM 702 C CA . SER A 1 91 ? -10.636 7.058 14.578 1.00 70.25 91 SER A CA 1
ATOM 703 C C . SER A 1 91 ? -9.858 7.795 15.670 1.00 70.25 91 SER A C 1
ATOM 705 O O . SER A 1 91 ? -8.896 8.501 15.385 1.00 70.25 91 SER A O 1
ATOM 707 N N . SER A 1 92 ? -10.230 7.591 16.936 1.00 77.12 92 SER A N 1
ATOM 708 C CA . SER A 1 92 ? -9.418 8.053 18.071 1.00 77.12 92 SER A CA 1
ATOM 709 C C . SER A 1 92 ? -8.066 7.338 18.162 1.00 77.12 92 SER A C 1
ATOM 711 O O . SER A 1 92 ? -7.185 7.787 18.891 1.00 77.12 92 SER A O 1
ATOM 713 N N . LEU A 1 93 ? -7.899 6.221 17.449 1.00 80.75 93 LEU A N 1
ATOM 714 C CA . LEU A 1 93 ? -6.619 5.539 17.318 1.00 80.75 93 LEU A CA 1
ATOM 715 C C . LEU A 1 93 ? -5.803 6.185 16.199 1.00 80.75 93 LEU A C 1
ATOM 717 O O . LEU A 1 93 ? -6.144 6.060 15.025 1.00 80.75 93 LEU A O 1
ATOM 721 N N . LEU A 1 94 ? -4.697 6.816 16.583 1.00 83.44 94 LEU A N 1
ATOM 722 C CA . LEU A 1 94 ? -3.714 7.426 15.687 1.00 83.44 94 LEU A CA 1
ATOM 723 C C . LEU A 1 94 ? -2.769 6.362 15.102 1.00 83.44 94 LEU A C 1
ATOM 725 O O . LEU A 1 94 ? -1.556 6.423 15.282 1.00 83.44 94 LEU A O 1
ATOM 729 N N . THR A 1 95 ? -3.323 5.328 14.464 1.00 87.00 95 THR A N 1
ATOM 730 C CA . THR A 1 95 ? -2.530 4.262 13.840 1.00 87.00 95 THR A CA 1
ATOM 731 C C . THR A 1 95 ? -3.127 3.822 12.511 1.00 87.00 95 THR A C 1
ATOM 733 O O . THR A 1 95 ? -4.335 3.621 12.399 1.00 87.00 95 THR A O 1
ATOM 736 N N . TYR A 1 96 ? -2.253 3.620 11.527 1.00 87.25 96 TYR A N 1
ATOM 737 C CA . TYR A 1 96 ? -2.586 3.009 1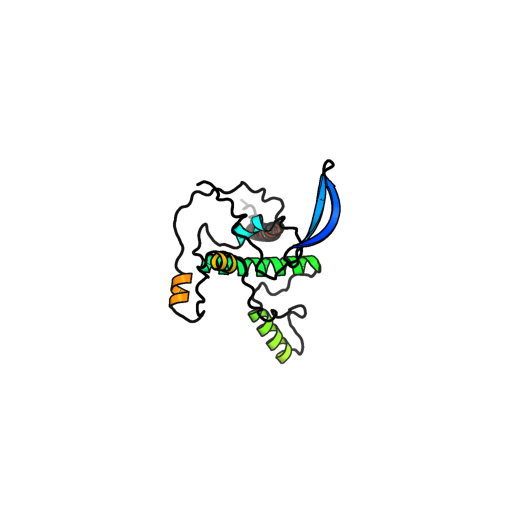0.237 1.00 87.25 96 TYR A CA 1
ATOM 738 C C . TYR A 1 96 ? -2.335 1.494 10.222 1.00 87.25 96 TYR A C 1
ATOM 740 O O . TYR A 1 96 ? -2.641 0.822 9.231 1.00 87.25 96 TYR A O 1
ATOM 748 N N . ALA A 1 97 ? -1.778 0.944 11.309 1.00 89.00 97 ALA A N 1
ATOM 749 C CA . ALA A 1 97 ? -1.442 -0.467 11.422 1.00 89.00 97 ALA A CA 1
ATOM 750 C C . ALA A 1 97 ? -2.713 -1.301 11.632 1.00 89.00 97 ALA A C 1
ATOM 752 O O . ALA A 1 97 ? -3.291 -1.349 12.723 1.00 89.00 97 ALA A O 1
ATOM 753 N N . GLY A 1 98 ? -3.144 -1.991 10.573 1.00 89.56 98 GLY A N 1
ATOM 754 C CA . GLY A 1 98 ? -4.359 -2.806 10.596 1.00 89.56 98 GLY A CA 1
ATOM 755 C C . GLY A 1 98 ? -4.319 -3.931 11.634 1.00 89.56 98 GLY A C 1
ATOM 756 O O . GLY A 1 98 ? -5.344 -4.243 12.235 1.00 89.56 98 GLY A O 1
ATOM 757 N N . GLU A 1 99 ? -3.144 -4.499 11.909 1.00 90.75 99 GLU A N 1
ATOM 758 C CA . GLU A 1 99 ? -2.974 -5.542 12.928 1.00 90.75 99 GLU A CA 1
ATOM 759 C C . GLU A 1 99 ? -3.242 -5.024 14.340 1.00 90.75 99 GLU A C 1
ATOM 761 O O . GLU A 1 99 ? -3.968 -5.656 15.107 1.00 90.75 99 GLU A O 1
ATOM 766 N N . VAL A 1 100 ? -2.741 -3.829 14.665 1.00 92.56 100 VAL A N 1
ATOM 767 C CA . VAL A 1 100 ? -2.999 -3.177 15.955 1.00 92.56 100 VAL A CA 1
ATOM 768 C C . VAL A 1 100 ? -4.498 -2.945 16.121 1.00 92.56 100 VAL A C 1
ATOM 770 O O . VAL A 1 100 ? -5.078 -3.310 17.145 1.00 92.56 100 VAL A O 1
ATOM 773 N N . VAL A 1 101 ? -5.157 -2.419 15.085 1.00 92.19 101 VAL A N 1
ATOM 774 C CA . VAL A 1 101 ? -6.612 -2.221 15.094 1.00 92.19 101 VAL A CA 1
ATOM 775 C C . VAL A 1 101 ? -7.361 -3.548 15.257 1.00 92.19 101 VAL A C 1
ATOM 777 O O . VAL A 1 101 ? -8.321 -3.625 16.029 1.00 92.19 101 VAL A O 1
ATOM 780 N N . HIS A 1 102 ? -6.928 -4.605 14.568 1.00 93.88 102 HIS A N 1
ATOM 781 C CA . HIS A 1 102 ? -7.518 -5.937 14.672 1.00 93.88 102 HIS A CA 1
ATOM 782 C C . HIS A 1 102 ? -7.397 -6.510 16.092 1.00 93.88 102 HIS A C 1
ATOM 784 O O . HIS A 1 102 ? -8.392 -6.977 16.657 1.00 93.88 102 HIS A O 1
ATOM 790 N N . CYS A 1 103 ? -6.211 -6.423 16.694 1.00 94.75 103 CYS A N 1
ATOM 791 C CA . CYS A 1 103 ? -5.946 -6.859 18.063 1.00 94.75 103 CYS A CA 1
ATOM 792 C C . CYS A 1 103 ? -6.792 -6.081 19.077 1.00 94.75 103 CYS A C 1
ATOM 794 O O . CYS A 1 103 ? -7.449 -6.684 19.931 1.00 94.75 103 CYS A O 1
ATOM 796 N N . ILE A 1 104 ? -6.856 -4.752 18.947 1.00 94.69 104 ILE A N 1
ATOM 797 C CA . ILE A 1 104 ? -7.686 -3.902 19.811 1.00 94.69 104 ILE A CA 1
ATOM 798 C C . ILE A 1 104 ? -9.160 -4.278 19.679 1.00 94.69 104 ILE A C 1
ATOM 800 O O . ILE A 1 104 ? -9.840 -4.455 20.688 1.00 94.69 104 ILE A O 1
ATOM 804 N N . ASN A 1 105 ? -9.664 -4.451 18.457 1.00 94.88 105 ASN A N 1
ATOM 805 C CA . ASN A 1 105 ? -11.048 -4.859 18.229 1.00 94.88 105 ASN A CA 1
ATOM 806 C C . ASN A 1 105 ? -11.359 -6.231 18.824 1.00 94.88 105 ASN A C 1
ATOM 808 O O . ASN A 1 105 ? -12.410 -6.401 19.442 1.00 94.88 105 ASN A O 1
ATOM 812 N N . THR A 1 106 ? -10.446 -7.187 18.668 1.00 96.50 106 THR A N 1
ATOM 813 C CA . THR A 1 106 ? -10.579 -8.535 19.226 1.00 96.50 106 THR A CA 1
ATOM 814 C C . THR A 1 106 ? -10.651 -8.492 20.749 1.00 96.50 106 THR A C 1
ATOM 816 O O . THR A 1 106 ? -11.537 -9.104 21.346 1.00 96.50 106 THR A O 1
ATOM 819 N N . ASN A 1 107 ? -9.770 -7.725 21.390 1.00 96.62 107 ASN A N 1
ATOM 820 C CA . ASN A 1 107 ? -9.757 -7.583 22.844 1.00 96.62 107 ASN A CA 1
ATOM 821 C C . ASN A 1 107 ? -10.970 -6.798 23.355 1.00 96.62 107 ASN A C 1
ATOM 823 O O . ASN A 1 107 ? -11.589 -7.192 24.342 1.00 96.62 107 ASN A O 1
ATOM 827 N N . SER A 1 108 ? -11.363 -5.734 22.656 1.00 96.31 108 SER A N 1
ATOM 828 C CA . SER A 1 108 ? -12.544 -4.941 22.996 1.00 96.31 108 SER A CA 1
ATOM 829 C C . SER A 1 108 ? -13.819 -5.782 22.933 1.00 96.31 108 SER A C 1
ATOM 831 O O . SER A 1 108 ? -14.648 -5.710 23.837 1.00 96.31 108 SER A O 1
ATOM 833 N N . LEU A 1 109 ? -13.934 -6.665 21.937 1.00 96.81 109 LEU A N 1
ATOM 834 C CA . LEU A 1 109 ? -15.065 -7.579 21.821 1.00 96.81 109 LEU A CA 1
ATOM 835 C C . LEU A 1 109 ? -15.103 -8.589 22.977 1.00 96.81 109 LEU A C 1
ATOM 837 O O . LEU A 1 109 ? -16.171 -8.826 23.532 1.00 96.81 109 LEU A O 1
ATOM 841 N N . LYS A 1 110 ? -13.948 -9.142 23.369 1.00 97.75 110 LYS A N 1
ATOM 842 C CA . LYS A 1 110 ? -13.842 -10.087 24.495 1.00 97.75 110 LYS A CA 1
ATOM 843 C C . LYS A 1 110 ? -14.210 -9.454 25.838 1.00 97.75 110 LYS A C 1
ATOM 845 O O . LYS A 1 110 ? -14.870 -10.097 26.644 1.00 97.75 110 LYS A O 1
ATOM 850 N N . VAL A 1 111 ? -13.768 -8.220 26.085 1.00 97.75 111 VAL A N 1
ATOM 851 C CA . VAL A 1 111 ? -13.917 -7.554 27.392 1.00 97.75 111 VAL A CA 1
ATOM 852 C C . VAL A 1 111 ? -15.222 -6.765 27.495 1.00 97.75 111 VAL A C 1
ATOM 854 O O . VAL A 1 111 ? -15.891 -6.804 28.522 1.00 97.75 111 VAL A O 1
ATOM 857 N N . PHE A 1 112 ? -15.596 -6.048 26.436 1.00 96.94 112 PHE A N 1
ATOM 858 C CA . PHE A 1 112 ? -16.713 -5.099 26.435 1.00 96.94 112 PHE A CA 1
ATOM 859 C C . PHE A 1 112 ? -17.884 -5.525 25.540 1.00 96.94 112 PHE A C 1
ATOM 861 O O . PHE A 1 112 ? -18.863 -4.788 25.436 1.00 96.94 112 PHE A O 1
ATOM 868 N N . GLY A 1 113 ? -17.793 -6.666 24.849 1.00 96.94 113 GLY A N 1
ATOM 869 C CA . GLY A 1 113 ? -18.862 -7.169 23.980 1.00 96.94 113 GLY A CA 1
ATOM 870 C C . GLY A 1 113 ? -19.075 -6.365 22.692 1.00 96.94 113 GLY A C 1
ATOM 871 O O . GLY A 1 113 ? -20.058 -6.590 21.989 1.00 96.94 113 GLY A O 1
ATOM 872 N N . ARG A 1 114 ? -18.177 -5.431 22.350 1.00 95.88 114 ARG A N 1
ATOM 873 C CA . ARG A 1 114 ? -18.265 -4.609 21.130 1.00 95.88 114 ARG A CA 1
ATOM 874 C C . ARG A 1 114 ? -16.891 -4.292 20.546 1.00 95.88 114 ARG A C 1
ATOM 876 O O . ARG A 1 114 ? -15.903 -4.285 21.265 1.00 95.88 114 ARG A O 1
ATOM 883 N N . LYS A 1 115 ? -16.834 -4.001 19.243 1.00 93.75 115 LYS A N 1
ATOM 884 C CA . LYS A 1 115 ? -15.612 -3.512 18.579 1.00 93.75 115 LYS A CA 1
ATOM 885 C C . LYS A 1 115 ? -15.307 -2.071 19.001 1.00 93.75 115 LYS A C 1
ATOM 887 O O . LYS A 1 115 ? -16.233 -1.281 19.179 1.00 93.75 115 LYS A O 1
ATOM 892 N N . TYR A 1 116 ? -14.022 -1.730 19.087 1.00 92.06 116 TYR A N 1
ATOM 893 C CA . TYR A 1 116 ? -13.562 -0.365 19.358 1.00 92.06 116 TYR A CA 1
ATOM 894 C C . TYR A 1 116 ? -13.608 0.510 18.096 1.00 92.06 116 TYR A C 1
ATOM 896 O O . TYR A 1 116 ? -14.107 1.629 18.141 1.00 92.06 116 TYR A O 1
ATOM 904 N N . ILE A 1 117 ? -13.165 -0.032 16.955 1.00 89.31 117 ILE A N 1
ATOM 905 C CA . ILE A 1 117 ? -13.334 0.539 15.612 1.00 89.31 117 ILE A CA 1
ATOM 906 C C . ILE A 1 117 ? -14.264 -0.380 14.803 1.00 89.31 117 ILE A C 1
ATOM 908 O O . ILE A 1 117 ? -13.794 -1.339 14.182 1.00 89.31 117 ILE A O 1
ATOM 912 N N . PRO A 1 118 ? -15.584 -0.126 14.781 1.00 88.00 118 PRO A N 1
ATOM 913 C CA . PRO A 1 118 ? -16.535 -0.968 14.053 1.00 88.00 118 PRO A CA 1
ATOM 914 C C . PRO A 1 118 ? -16.355 -0.945 12.532 1.00 88.00 118 PRO A C 1
ATOM 916 O O . PRO A 1 118 ? -16.639 -1.946 11.879 1.00 88.00 118 PRO A O 1
ATOM 919 N N . SER A 1 119 ? -15.872 0.172 11.981 1.00 85.06 119 SER A N 1
ATOM 920 C CA . SER A 1 119 ? -15.637 0.372 10.545 1.00 85.06 119 SER A CA 1
ATOM 921 C C . SER A 1 119 ? -14.393 -0.341 10.013 1.00 85.06 119 SER A C 1
ATOM 923 O O . SER A 1 119 ? -14.200 -0.387 8.802 1.00 85.06 119 SER A O 1
ATOM 925 N N . PHE A 1 120 ? -13.552 -0.902 10.889 1.00 87.00 120 PHE A N 1
ATOM 926 C CA . PHE A 1 120 ? -12.337 -1.589 10.471 1.00 87.00 120 PHE A CA 1
ATOM 927 C C . PHE A 1 120 ? -12.657 -2.810 9.606 1.00 87.00 120 PHE A C 1
ATOM 929 O O . PHE A 1 120 ? -13.400 -3.710 10.019 1.00 87.00 120 PHE A O 1
ATOM 936 N N . GLN A 1 121 ? -12.024 -2.859 8.438 1.00 83.81 121 GLN A N 1
ATOM 937 C CA . GLN A 1 121 ? -12.042 -4.000 7.537 1.00 83.81 121 GLN A CA 1
ATOM 938 C C . GLN A 1 121 ? -10.644 -4.609 7.494 1.00 83.81 121 GLN A C 1
ATOM 940 O O . GLN A 1 121 ? -9.659 -3.904 7.289 1.00 83.81 121 GLN A O 1
ATOM 945 N N . ALA A 1 122 ? -10.563 -5.921 7.712 1.00 84.94 122 ALA A N 1
ATOM 946 C CA . ALA A 1 122 ? -9.301 -6.631 7.581 1.00 84.94 122 ALA A CA 1
ATOM 947 C C . ALA A 1 122 ? -8.849 -6.634 6.108 1.00 84.94 122 ALA A C 1
ATOM 949 O O . ALA A 1 122 ? -9.708 -6.666 5.218 1.00 84.94 122 ALA A O 1
ATOM 950 N N . PRO A 1 123 ? -7.530 -6.642 5.842 1.00 84.31 123 PRO A N 1
ATOM 951 C CA . PRO A 1 123 ? -7.015 -6.793 4.490 1.00 84.31 123 PRO A CA 1
ATOM 952 C C . PRO A 1 123 ? -7.591 -8.031 3.796 1.00 84.31 123 PRO A C 1
ATOM 954 O O . PRO A 1 123 ? -7.810 -9.077 4.413 1.00 84.31 123 PRO A O 1
ATOM 957 N N . SER A 1 124 ? -7.832 -7.911 2.491 1.00 84.81 124 SER A N 1
ATOM 958 C CA . SER A 1 124 ? -8.211 -9.059 1.665 1.00 84.81 124 SER A CA 1
ATOM 959 C C . SER A 1 124 ? -7.040 -10.031 1.513 1.00 84.81 124 SER A C 1
ATOM 961 O O . SER A 1 124 ? -5.882 -9.673 1.721 1.00 84.81 124 SER A O 1
ATOM 963 N N . LYS A 1 125 ? -7.340 -11.276 1.125 1.00 86.44 125 LYS A N 1
ATOM 964 C CA . LYS A 1 125 ? -6.300 -12.267 0.827 1.00 86.44 125 LYS A CA 1
ATOM 965 C C . LYS A 1 125 ? -5.398 -11.756 -0.295 1.00 86.44 125 LYS A C 1
ATOM 967 O O . LYS A 1 125 ? -5.898 -11.266 -1.306 1.00 86.44 125 LYS A O 1
ATOM 972 N N . TYR A 1 126 ? -4.091 -11.919 -0.120 1.00 82.94 126 TYR A N 1
ATOM 973 C CA . TYR A 1 126 ? -3.120 -11.584 -1.153 1.00 82.94 126 TYR A CA 1
ATOM 974 C C . TYR A 1 126 ? -3.370 -12.416 -2.419 1.00 82.94 126 TYR A C 1
ATOM 976 O O . TYR A 1 126 ? -3.530 -13.636 -2.349 1.00 82.94 126 TYR A O 1
ATOM 984 N N . THR A 1 127 ? -3.430 -11.747 -3.571 1.00 84.75 127 THR A N 1
ATOM 985 C CA . THR A 1 127 ? -3.787 -12.341 -4.871 1.00 84.75 127 THR A CA 1
ATOM 986 C C . THR A 1 127 ? -2.576 -12.788 -5.688 1.00 84.75 127 THR A C 1
ATOM 988 O O . THR A 1 127 ? -2.751 -13.404 -6.735 1.00 84.75 127 THR A O 1
ATOM 991 N N . GLY A 1 128 ? -1.354 -12.481 -5.241 1.00 83.31 128 GLY A N 1
ATOM 992 C CA . GLY A 1 128 ? -0.141 -12.675 -6.042 1.00 83.31 128 GLY A CA 1
ATOM 993 C C . GLY A 1 128 ? 0.136 -11.546 -7.038 1.00 83.31 128 GLY A C 1
ATOM 994 O O . GLY A 1 128 ? 1.097 -11.638 -7.796 1.00 83.31 128 GLY A O 1
ATOM 995 N N . GLU A 1 129 ? -0.685 -10.490 -7.060 1.00 81.81 129 GLU A N 1
ATOM 996 C CA . GLU A 1 129 ? -0.437 -9.321 -7.904 1.00 81.81 129 GLU A CA 1
ATOM 997 C C . GLU A 1 129 ? 0.855 -8.609 -7.470 1.00 81.81 129 GLU A C 1
ATOM 999 O O . GLU A 1 129 ? 1.062 -8.338 -6.284 1.00 81.81 129 GLU A O 1
ATOM 1004 N N . LEU A 1 130 ? 1.722 -8.316 -8.445 1.00 85.12 130 LEU A N 1
ATOM 1005 C CA . LEU A 1 130 ? 2.928 -7.514 -8.247 1.00 85.12 130 LEU A CA 1
ATOM 1006 C C . LEU A 1 130 ? 2.576 -6.032 -8.412 1.00 85.12 130 LEU A C 1
ATOM 1008 O O . LEU A 1 130 ? 1.884 -5.653 -9.361 1.00 85.12 130 LEU A O 1
ATOM 1012 N N . ILE A 1 131 ? 3.062 -5.192 -7.500 1.00 82.69 131 ILE A N 1
ATOM 1013 C CA . ILE A 1 131 ? 2.749 -3.757 -7.443 1.00 82.69 131 ILE A CA 1
ATOM 1014 C C . ILE A 1 131 ? 4.054 -2.973 -7.273 1.00 82.69 131 ILE A C 1
ATOM 1016 O O . ILE A 1 131 ? 4.996 -3.464 -6.657 1.00 82.69 131 ILE A O 1
ATOM 1020 N N . GLY A 1 132 ? 4.115 -1.747 -7.794 1.00 85.88 132 GLY A N 1
ATOM 1021 C CA . GLY A 1 132 ? 5.233 -0.836 -7.541 1.00 85.88 132 GLY A CA 1
ATOM 1022 C C . GLY A 1 132 ? 6.542 -1.296 -8.182 1.00 85.88 132 GLY A C 1
ATOM 1023 O O . GLY A 1 132 ? 6.573 -1.675 -9.352 1.00 85.88 132 GLY A O 1
ATOM 1024 N N . VAL A 1 133 ? 7.628 -1.250 -7.417 1.00 86.75 133 VAL A N 1
ATOM 1025 C CA . VAL A 1 133 ? 8.974 -1.633 -7.858 1.00 86.75 133 VAL A CA 1
ATOM 1026 C C . VAL A 1 133 ? 9.070 -3.124 -8.150 1.00 86.75 133 VAL A C 1
ATOM 1028 O O . VAL A 1 133 ? 9.712 -3.502 -9.124 1.00 86.75 133 VAL A O 1
ATOM 1031 N N . ASP A 1 134 ? 8.379 -3.961 -7.375 1.00 87.31 134 ASP A N 1
ATOM 1032 C CA . ASP A 1 134 ? 8.359 -5.413 -7.585 1.00 87.31 134 ASP A CA 1
ATOM 1033 C C . ASP A 1 134 ? 7.799 -5.773 -8.975 1.00 87.31 134 ASP A C 1
ATOM 1035 O O . ASP A 1 134 ? 8.370 -6.574 -9.717 1.00 87.31 134 ASP A O 1
ATOM 1039 N N . TYR A 1 135 ? 6.743 -5.067 -9.397 1.00 85.75 135 TYR A N 1
ATOM 1040 C CA . TYR A 1 135 ? 6.214 -5.170 -10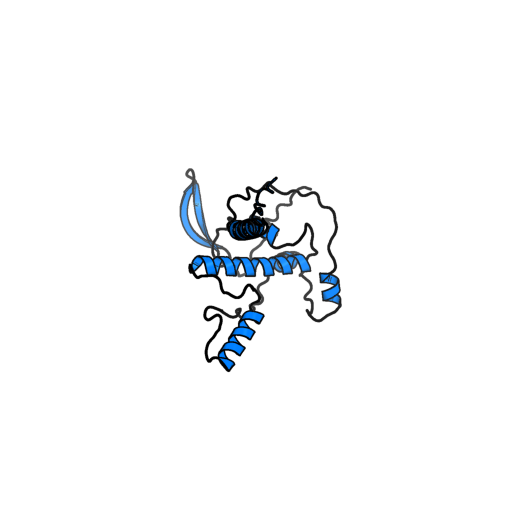.757 1.00 85.75 135 TYR A CA 1
ATOM 1041 C C . TYR A 1 135 ? 7.250 -4.779 -11.818 1.00 85.75 135 TYR A C 1
ATOM 1043 O O . TYR A 1 135 ? 7.479 -5.521 -12.772 1.00 85.75 135 TYR A O 1
ATOM 1051 N N . LEU A 1 136 ? 7.883 -3.614 -11.651 1.00 84.12 136 LEU A N 1
ATOM 1052 C CA . LEU A 1 136 ? 8.836 -3.068 -12.622 1.00 84.12 136 LEU A CA 1
ATOM 1053 C C . LEU A 1 136 ? 10.062 -3.971 -12.791 1.00 84.12 136 LEU A C 1
ATOM 1055 O O . LEU A 1 136 ? 10.519 -4.205 -13.908 1.00 84.12 136 LEU A O 1
ATOM 1059 N N . LEU A 1 137 ? 10.570 -4.504 -11.686 1.00 86.12 137 LEU A N 1
ATOM 1060 C CA . LEU A 1 137 ? 11.712 -5.406 -11.655 1.00 86.12 137 LEU A CA 1
ATOM 1061 C C . LEU A 1 137 ? 11.410 -6.780 -12.260 1.00 86.12 137 LEU A C 1
ATOM 1063 O O . LEU A 1 137 ? 12.235 -7.357 -12.974 1.00 86.12 137 LEU A O 1
ATOM 1067 N N . ALA A 1 138 ? 10.194 -7.291 -12.069 1.00 85.31 138 ALA A N 1
ATOM 1068 C CA . ALA A 1 138 ? 9.771 -8.508 -12.750 1.00 85.31 138 ALA A CA 1
ATOM 1069 C C . ALA A 1 138 ? 9.773 -8.343 -14.284 1.00 85.31 138 ALA A C 1
ATOM 1071 O O . ALA A 1 138 ? 10.135 -9.276 -15.002 1.00 85.31 138 ALA A O 1
ATOM 1072 N N . GLN A 1 139 ? 9.446 -7.152 -14.803 1.00 81.00 139 GLN A N 1
ATOM 1073 C CA . GLN A 1 139 ? 9.459 -6.879 -16.249 1.00 81.00 139 GLN A CA 1
ATOM 1074 C C . GLN A 1 139 ? 10.867 -6.848 -16.857 1.00 81.00 139 GLN A C 1
ATOM 1076 O O . GLN A 1 139 ? 11.019 -7.081 -18.057 1.00 81.00 139 GLN A O 1
ATOM 1081 N N . THR A 1 140 ? 11.899 -6.581 -16.055 1.00 83.06 140 THR A N 1
ATOM 1082 C CA . THR A 1 140 ? 13.299 -6.589 -16.504 1.00 83.06 140 THR A CA 1
ATOM 1083 C C . THR A 1 140 ? 13.969 -7.956 -16.345 1.00 83.06 140 THR A C 1
ATOM 1085 O O . THR A 1 140 ? 15.133 -8.110 -16.714 1.00 83.06 140 THR A O 1
ATOM 1088 N N . GLY A 1 141 ? 13.245 -8.959 -15.832 1.00 82.50 141 GLY A N 1
ATOM 1089 C CA . GLY A 1 141 ? 13.780 -10.295 -15.554 1.00 82.50 141 GLY A CA 1
ATOM 1090 C C . GLY A 1 141 ? 14.635 -10.365 -14.286 1.00 82.50 141 GLY A C 1
ATOM 1091 O O . GLY A 1 141 ? 15.336 -11.353 -14.082 1.00 82.50 141 GLY A O 1
ATOM 1092 N N . GLN A 1 142 ? 14.583 -9.334 -13.441 1.00 84.94 142 GLN A N 1
ATOM 1093 C CA . GLN A 1 142 ? 15.315 -9.250 -12.178 1.00 84.94 142 GLN A CA 1
ATOM 1094 C C . GLN A 1 142 ? 14.335 -8.938 -11.043 1.00 84.94 142 GLN A C 1
ATOM 1096 O O . GLN A 1 142 ? 14.376 -7.828 -10.524 1.00 84.94 142 GLN A O 1
ATOM 1101 N N . PRO A 1 143 ? 13.417 -9.863 -10.693 1.00 85.12 143 PRO A N 1
ATOM 1102 C CA . PRO A 1 143 ? 12.380 -9.609 -9.695 1.00 85.12 143 PRO A CA 1
ATOM 1103 C C . PRO A 1 143 ? 12.986 -9.246 -8.339 1.00 85.12 143 PRO A C 1
ATOM 1105 O O . PRO A 1 143 ? 14.097 -9.676 -8.013 1.00 85.12 143 PRO A O 1
ATOM 1108 N N . LEU A 1 144 ? 12.233 -8.490 -7.536 1.00 84.75 144 LEU A N 1
ATOM 1109 C CA . LEU A 1 144 ? 12.655 -8.166 -6.181 1.00 84.75 144 LEU A CA 1
ATOM 1110 C C . LEU A 1 144 ? 12.872 -9.468 -5.399 1.00 84.75 144 LEU A C 1
ATOM 1112 O O . LEU A 1 144 ? 12.069 -10.404 -5.480 1.00 84.75 144 LEU A O 1
ATOM 1116 N N . GLN A 1 145 ? 13.976 -9.546 -4.656 1.00 79.56 145 GLN A N 1
ATOM 1117 C CA . GLN A 1 145 ? 14.248 -10.716 -3.835 1.00 79.56 145 GLN A CA 1
ATOM 1118 C C . GLN A 1 145 ? 13.121 -10.874 -2.811 1.00 79.56 145 GLN A C 1
ATOM 1120 O O . GLN A 1 145 ? 12.805 -9.942 -2.074 1.00 79.56 145 GLN A O 1
ATOM 1125 N N . ARG A 1 146 ? 12.501 -12.059 -2.763 1.00 76.69 146 ARG A N 1
ATOM 1126 C CA . ARG A 1 146 ? 11.596 -12.392 -1.662 1.00 76.69 146 ARG A CA 1
ATOM 1127 C C . ARG A 1 146 ? 12.440 -12.570 -0.416 1.00 76.69 146 ARG A C 1
ATOM 1129 O O . ARG A 1 146 ? 13.242 -13.502 -0.363 1.00 76.69 146 ARG A O 1
ATOM 1136 N N . VAL A 1 147 ? 12.258 -11.674 0.539 1.00 77.31 147 VAL A N 1
ATOM 1137 C CA . VAL A 1 147 ? 12.990 -11.703 1.799 1.00 77.31 147 VAL A CA 1
ATOM 1138 C C . VAL A 1 147 ? 12.066 -12.184 2.910 1.00 77.31 147 VAL A C 1
ATOM 1140 O O . VAL A 1 147 ? 10.869 -11.890 2.908 1.00 77.31 147 VAL A O 1
ATOM 1143 N N . ASP A 1 148 ? 12.618 -12.998 3.800 1.00 81.56 148 ASP A N 1
ATOM 1144 C CA . ASP A 1 148 ? 11.935 -13.471 4.997 1.00 81.56 148 ASP A CA 1
ATOM 1145 C C . ASP A 1 148 ? 11.981 -12.350 6.046 1.00 81.56 148 ASP A C 1
ATOM 1147 O O . ASP A 1 148 ? 13.085 -11.944 6.408 1.00 81.56 148 ASP A O 1
ATOM 1151 N N . PRO A 1 149 ? 10.841 -11.817 6.520 1.00 78.75 149 PRO A N 1
ATOM 1152 C CA . PRO A 1 149 ? 10.837 -10.720 7.487 1.00 78.75 149 PRO A CA 1
ATOM 1153 C C . PRO A 1 149 ? 11.614 -11.028 8.774 1.00 78.75 149 PRO A C 1
ATOM 1155 O O . PRO A 1 149 ? 12.054 -10.086 9.420 1.00 78.75 149 PRO A O 1
ATOM 1158 N N . ASP A 1 150 ? 11.817 -12.305 9.117 1.00 83.25 150 ASP A N 1
ATOM 1159 C CA . ASP A 1 150 ? 12.515 -12.715 10.341 1.00 83.25 150 ASP A CA 1
ATOM 1160 C C . ASP A 1 150 ? 14.010 -13.047 10.118 1.00 83.25 150 ASP A C 1
ATOM 1162 O O . ASP A 1 150 ? 14.692 -13.519 11.030 1.00 83.25 150 ASP A O 1
ATOM 1166 N N . ALA A 1 151 ? 14.542 -12.850 8.906 1.00 86.69 151 ALA A N 1
ATOM 1167 C CA . ALA A 1 151 ? 15.935 -13.158 8.583 1.00 86.69 151 ALA A CA 1
ATOM 1168 C C . ALA A 1 151 ? 16.872 -11.950 8.761 1.00 86.69 151 ALA A C 1
ATOM 1170 O O . ALA A 1 151 ? 16.603 -10.871 8.244 1.00 86.69 151 ALA A O 1
ATOM 1171 N N . GLU A 1 152 ? 18.059 -12.171 9.343 1.00 84.38 152 GLU A N 1
ATOM 1172 C CA . GLU A 1 152 ? 19.092 -11.126 9.530 1.00 84.38 152 GLU A CA 1
ATOM 1173 C C . GLU A 1 152 ? 19.517 -10.437 8.219 1.00 84.38 152 GLU A C 1
ATOM 1175 O O . GLU A 1 152 ? 19.900 -9.271 8.210 1.00 84.38 152 GLU A O 1
ATOM 1180 N N . ALA A 1 153 ? 19.456 -11.147 7.088 1.00 80.88 153 ALA A N 1
ATOM 1181 C CA . ALA A 1 153 ? 19.753 -10.566 5.780 1.00 80.88 153 ALA A CA 1
ATOM 1182 C C . ALA A 1 153 ? 18.722 -9.497 5.374 1.00 80.88 153 ALA A C 1
ATOM 1184 O O . ALA A 1 153 ? 19.067 -8.545 4.679 1.00 80.88 153 ALA A O 1
ATOM 1185 N N . THR A 1 154 ? 17.467 -9.641 5.807 1.00 82.94 154 THR A N 1
ATOM 1186 C CA . THR A 1 154 ? 16.423 -8.628 5.616 1.00 82.94 154 THR A CA 1
ATOM 1187 C C . THR A 1 154 ? 16.732 -7.394 6.434 1.00 82.94 154 THR A C 1
ATOM 1189 O O . THR A 1 154 ? 16.672 -6.298 5.890 1.00 82.94 154 THR A O 1
ATOM 1192 N N . ASP A 1 155 ? 17.127 -7.569 7.695 1.00 82.56 155 ASP A N 1
ATOM 1193 C CA . ASP A 1 155 ? 17.494 -6.456 8.572 1.00 82.56 155 ASP A CA 1
ATOM 1194 C C . ASP A 1 155 ? 18.652 -5.645 7.980 1.00 82.56 155 ASP A C 1
ATOM 1196 O O . ASP A 1 155 ? 18.563 -4.424 7.872 1.00 82.56 155 ASP A O 1
ATOM 1200 N N . GLN A 1 156 ? 19.685 -6.323 7.470 1.00 81.75 156 GLN A N 1
ATOM 1201 C CA . GLN A 1 156 ? 20.800 -5.667 6.777 1.00 81.75 156 GLN A CA 1
ATOM 1202 C C . GLN A 1 156 ? 20.323 -4.866 5.558 1.00 81.75 156 GLN A C 1
ATOM 1204 O O . GLN A 1 156 ? 20.685 -3.702 5.396 1.00 81.75 156 GLN A O 1
ATOM 1209 N N . LEU A 1 157 ? 19.451 -5.446 4.727 1.00 80.50 157 LEU A N 1
ATOM 1210 C CA . LEU A 1 157 ? 18.871 -4.739 3.583 1.00 80.50 157 LEU A CA 1
ATOM 1211 C C . LEU A 1 157 ? 17.978 -3.566 4.004 1.00 80.50 157 LEU A C 1
ATOM 1213 O O . LEU A 1 157 ? 17.854 -2.609 3.247 1.00 80.50 157 LEU A O 1
ATOM 1217 N N . LEU A 1 158 ? 17.336 -3.607 5.170 1.00 79.44 158 LEU A N 1
ATOM 1218 C CA . LEU A 1 158 ? 16.558 -2.477 5.680 1.00 79.44 158 LEU A CA 1
ATOM 1219 C C . LEU A 1 158 ? 17.473 -1.335 6.146 1.00 79.44 158 LEU A C 1
ATOM 1221 O O . LEU A 1 158 ? 17.142 -0.169 5.928 1.00 79.44 158 LEU A O 1
ATOM 1225 N N . GLU A 1 159 ? 18.641 -1.653 6.704 1.00 76.94 159 GLU A N 1
ATOM 1226 C CA . GLU A 1 159 ? 19.640 -0.679 7.166 1.00 76.94 159 GLU A CA 1
ATOM 1227 C C . GLU A 1 159 ? 20.460 -0.044 6.026 1.00 76.94 159 GLU A C 1
ATOM 1229 O O . GLU A 1 159 ? 20.944 1.085 6.154 1.00 76.94 159 GLU A O 1
ATOM 1234 N N . GLU A 1 160 ? 20.603 -0.728 4.888 1.00 72.94 160 GLU A N 1
ATOM 1235 C CA . GLU A 1 160 ? 21.344 -0.228 3.728 1.00 72.94 160 GLU A CA 1
ATOM 1236 C C . GLU A 1 160 ? 20.622 0.942 3.027 1.00 72.94 160 GLU A C 1
ATOM 1238 O O . GLU A 1 160 ? 19.745 0.762 2.177 1.00 72.94 160 GLU A O 1
ATOM 1243 N N . VAL A 1 161 ? 21.022 2.180 3.317 1.00 64.00 161 VAL A N 1
ATOM 1244 C CA . VAL A 1 161 ? 20.578 3.364 2.562 1.00 64.00 161 VAL A CA 1
ATOM 1245 C C . VAL A 1 161 ? 21.532 3.618 1.399 1.00 64.00 161 VAL A C 1
ATOM 1247 O O . VAL A 1 161 ? 22.744 3.712 1.576 1.00 64.00 161 VAL A O 1
ATOM 1250 N N . ASN A 1 162 ? 20.988 3.760 0.190 1.00 63.28 162 ASN A N 1
ATOM 1251 C CA . ASN A 1 162 ? 21.792 4.024 -0.999 1.00 63.28 162 ASN A CA 1
ATOM 1252 C C . ASN A 1 162 ? 22.175 5.516 -1.030 1.00 63.28 162 ASN A C 1
ATOM 1254 O O . ASN A 1 162 ? 21.365 6.342 -1.433 1.00 63.28 162 ASN A O 1
ATOM 1258 N N . VAL A 1 163 ? 23.359 5.896 -0.546 1.00 57.75 163 VAL A N 1
ATOM 1259 C CA . VAL A 1 163 ? 23.735 7.314 -0.310 1.00 57.75 163 VAL A CA 1
ATOM 1260 C C . VAL A 1 163 ? 24.277 8.031 -1.555 1.00 57.75 163 VAL A C 1
ATOM 1262 O O . VAL A 1 163 ? 24.944 9.055 -1.437 1.00 57.75 163 VAL A O 1
ATOM 1265 N N . ASP A 1 164 ? 24.023 7.511 -2.756 1.00 57.84 164 ASP A N 1
ATOM 1266 C CA . ASP A 1 164 ? 24.468 8.177 -3.979 1.00 57.84 164 ASP A CA 1
ATOM 1267 C C . ASP A 1 164 ? 23.772 9.543 -4.101 1.00 57.84 164 ASP A C 1
ATOM 1269 O O . ASP A 1 164 ? 22.567 9.607 -4.363 1.00 57.84 164 ASP A O 1
ATOM 1273 N N . GLU A 1 165 ? 24.535 10.626 -3.909 1.00 52.00 165 GLU A N 1
ATOM 1274 C CA . GLU A 1 165 ? 24.119 12.015 -4.125 1.00 52.00 165 GLU A CA 1
ATOM 1275 C C . GLU A 1 165 ? 23.719 12.197 -5.595 1.00 52.00 165 GLU A C 1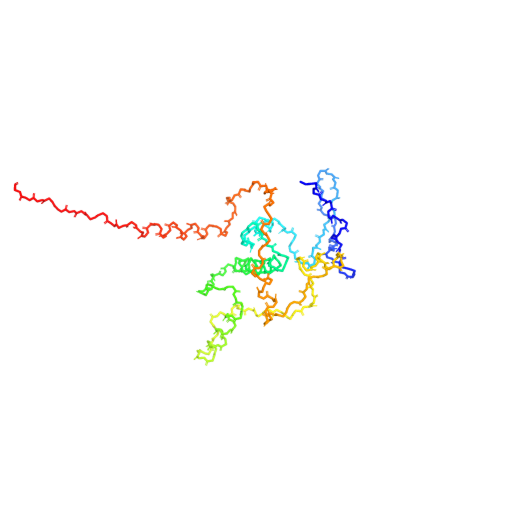
ATOM 1277 O O . GLU A 1 165 ? 24.533 12.503 -6.467 1.00 52.00 165 GLU A O 1
ATOM 1282 N N . GLN A 1 166 ? 22.451 11.943 -5.900 1.00 54.75 166 GLN A N 1
ATOM 1283 C CA . GLN A 1 166 ? 21.869 12.283 -7.187 1.00 54.75 166 GLN A CA 1
ATOM 1284 C C . GLN A 1 166 ? 21.312 13.699 -7.087 1.00 54.75 166 GLN A C 1
ATOM 1286 O O . GLN A 1 166 ? 20.557 14.010 -6.168 1.00 54.75 166 GLN A O 1
ATOM 1291 N N . GLU A 1 167 ? 21.715 14.557 -8.025 1.00 49.28 167 GLU A N 1
ATOM 1292 C CA . GLU A 1 167 ? 21.160 15.900 -8.175 1.00 49.28 167 GLU A CA 1
ATOM 1293 C C . GLU A 1 167 ? 19.631 15.803 -8.278 1.00 49.28 167 GLU A C 1
ATOM 1295 O O . GLU A 1 167 ? 19.103 15.032 -9.085 1.00 49.28 167 GLU A O 1
ATOM 1300 N N . ASP A 1 168 ? 18.933 16.552 -7.424 1.00 52.09 168 ASP A N 1
ATOM 1301 C CA . ASP A 1 168 ? 17.475 16.626 -7.384 1.00 52.09 168 ASP A CA 1
ATOM 1302 C C . ASP A 1 168 ? 16.958 17.240 -8.696 1.00 52.09 168 ASP A C 1
ATOM 1304 O O . ASP A 1 168 ? 16.908 18.456 -8.863 1.00 52.09 168 ASP A O 1
ATOM 1308 N N . GLU A 1 169 ? 16.608 16.388 -9.666 1.00 55.19 169 GLU A N 1
ATOM 1309 C CA . GLU A 1 169 ? 15.936 16.775 -10.918 1.00 55.19 169 GLU A CA 1
ATOM 1310 C C . GLU A 1 169 ? 14.418 17.039 -10.682 1.00 55.19 169 GLU A C 1
ATOM 1312 O O . GLU A 1 169 ? 13.591 16.803 -11.568 1.00 55.19 169 GLU A O 1
ATOM 1317 N N . GLY A 1 170 ? 14.031 17.472 -9.474 1.00 49.75 170 GLY A N 1
ATOM 1318 C CA . GLY A 1 170 ? 12.656 17.731 -9.049 1.00 49.75 170 GLY A CA 1
ATOM 1319 C C . GLY A 1 170 ? 12.023 18.975 -9.682 1.00 49.75 170 GLY A C 1
ATOM 1320 O O . GLY A 1 170 ? 12.677 19.975 -9.974 1.00 49.75 170 GLY A O 1
ATOM 1321 N N . PHE A 1 171 ? 10.710 18.909 -9.909 1.00 47.50 171 PHE A N 1
ATOM 1322 C CA . PHE A 1 171 ? 9.887 20.049 -10.320 1.00 47.50 171 PHE A CA 1
ATOM 1323 C C . PHE A 1 171 ? 9.483 20.842 -9.067 1.00 47.50 171 PHE A C 1
ATOM 1325 O O . PHE A 1 171 ? 9.121 20.228 -8.067 1.00 47.50 171 PHE A O 1
ATOM 1332 N N . GLU A 1 172 ?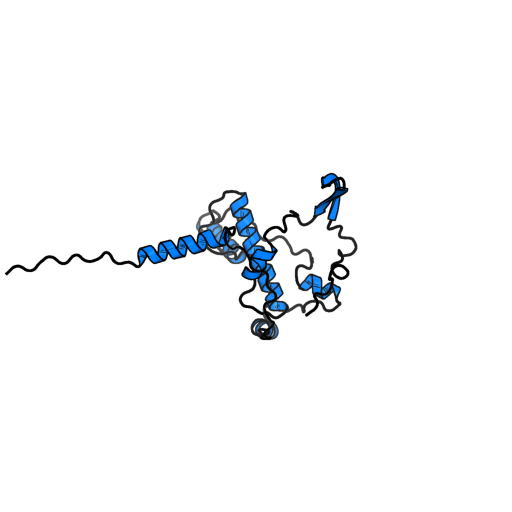 9.502 22.179 -9.103 1.00 49.47 172 GLU A N 1
ATOM 1333 C CA . GLU A 1 172 ? 8.979 22.968 -7.978 1.00 49.47 172 GLU A CA 1
ATOM 1334 C C . GLU A 1 172 ? 7.462 22.764 -7.845 1.00 49.47 172 GLU A C 1
ATOM 1336 O O . GLU A 1 172 ? 6.708 23.013 -8.789 1.00 49.47 172 GLU A O 1
ATOM 1341 N N . GLU A 1 173 ? 7.016 22.281 -6.682 1.00 54.56 173 GLU A N 1
ATOM 1342 C CA . GLU A 1 173 ? 5.606 22.004 -6.399 1.00 54.56 173 GLU A CA 1
ATOM 1343 C C . GLU A 1 173 ? 4.968 23.117 -5.553 1.00 54.56 173 GLU A C 1
ATOM 1345 O O . GLU A 1 173 ? 5.518 23.561 -4.544 1.00 54.56 173 GLU A O 1
ATOM 1350 N N . ASP A 1 174 ? 3.763 23.541 -5.942 1.00 48.12 174 ASP A N 1
ATOM 1351 C CA . ASP A 1 174 ? 2.923 24.446 -5.156 1.00 48.12 174 ASP A CA 1
ATOM 1352 C C . ASP A 1 174 ? 2.247 23.662 -4.016 1.00 48.12 174 ASP A C 1
ATOM 1354 O O . ASP A 1 174 ? 1.337 22.858 -4.224 1.00 48.12 174 ASP A O 1
ATOM 1358 N N . LEU A 1 175 ? 2.728 23.874 -2.791 1.00 53.41 175 LEU A N 1
ATOM 1359 C CA . LEU A 1 175 ? 2.288 23.171 -1.579 1.00 53.41 175 LEU A CA 1
ATOM 1360 C C . LEU A 1 175 ? 0.906 23.620 -1.066 1.00 53.41 175 LEU A C 1
ATOM 1362 O O . LEU A 1 175 ? 0.429 23.088 -0.061 1.00 53.41 175 LEU A O 1
ATOM 1366 N N . SER A 1 176 ? 0.270 24.603 -1.709 1.00 52.69 176 SER A N 1
ATOM 1367 C CA . SER A 1 176 ? -0.962 25.230 -1.211 1.00 52.69 176 SER A CA 1
ATOM 1368 C C . SER A 1 176 ? -2.214 24.339 -1.268 1.00 52.69 176 SER A C 1
ATOM 1370 O O . SER A 1 176 ? -3.126 24.536 -0.464 1.00 52.69 176 SER A O 1
ATOM 1372 N N . ASP A 1 177 ? -2.242 23.318 -2.129 1.00 50.53 177 ASP A N 1
ATOM 1373 C CA . ASP A 1 177 ? -3.414 22.447 -2.333 1.00 50.53 177 ASP A CA 1
ATOM 1374 C C . ASP A 1 177 ? -3.419 21.161 -1.476 1.00 50.53 177 ASP A C 1
ATOM 1376 O O . ASP A 1 177 ? -4.327 20.324 -1.577 1.00 50.53 177 ASP A O 1
ATOM 1380 N N . ASP A 1 178 ? -2.429 20.973 -0.599 1.00 51.41 178 ASP A N 1
ATOM 1381 C CA . ASP A 1 178 ? -2.294 19.739 0.170 1.00 51.41 178 ASP A CA 1
ATOM 1382 C C . ASP A 1 178 ? -3.068 19.731 1.502 1.00 51.41 178 ASP A C 1
ATOM 1384 O O . ASP A 1 178 ? -2.640 20.264 2.529 1.00 51.41 178 ASP A O 1
ATOM 1388 N N . ARG A 1 179 ? -4.192 19.006 1.523 1.00 50.00 179 ARG A N 1
ATOM 1389 C CA . ARG A 1 179 ? -5.022 18.809 2.727 1.00 50.00 179 ARG A CA 1
ATOM 1390 C C . ARG A 1 179 ? -4.321 18.014 3.835 1.00 50.00 179 ARG A C 1
ATOM 1392 O O . ARG A 1 179 ? -4.731 18.122 4.989 1.00 50.00 179 ARG A O 1
ATOM 1399 N N . THR A 1 180 ? -3.283 17.241 3.514 1.00 52.00 180 THR A N 1
ATOM 1400 C CA . THR A 1 180 ? -2.514 16.463 4.501 1.00 52.00 180 THR A CA 1
ATOM 1401 C C . THR A 1 180 ? -1.636 17.361 5.381 1.00 52.00 180 THR A C 1
ATOM 1403 O O . THR A 1 180 ? -1.489 17.101 6.576 1.00 52.00 180 THR A O 1
ATOM 1406 N N . LEU A 1 181 ? -1.114 18.461 4.825 1.00 49.56 181 LEU A N 1
ATOM 1407 C CA . LEU A 1 181 ? -0.366 19.485 5.559 1.00 49.56 181 LEU A CA 1
ATOM 1408 C C . LEU A 1 181 ? -1.253 20.419 6.380 1.00 49.56 181 LEU A C 1
ATOM 1410 O O . LEU A 1 181 ? -0.809 20.882 7.428 1.00 49.56 181 LEU A O 1
ATOM 1414 N N . ALA A 1 182 ? -2.498 20.667 5.962 1.00 52.84 182 ALA A N 1
ATOM 1415 C CA . ALA A 1 182 ? -3.415 21.529 6.712 1.00 52.84 182 ALA A CA 1
ATOM 1416 C C . ALA A 1 182 ? -3.577 21.061 8.172 1.00 52.84 182 ALA A C 1
ATOM 1418 O O . ALA A 1 182 ? -3.486 21.873 9.088 1.00 52.84 182 ALA A O 1
ATOM 1419 N N . SER A 1 183 ? -3.688 19.745 8.397 1.00 51.94 183 SER A N 1
ATOM 1420 C CA . SER A 1 183 ? -3.799 19.168 9.745 1.00 51.94 183 SER A CA 1
ATOM 1421 C C . SER A 1 183 ? -2.500 19.268 10.558 1.00 51.94 183 SER A C 1
ATOM 1423 O O . SER A 1 183 ? -2.556 19.483 11.764 1.00 51.94 183 SER A O 1
ATOM 1425 N N . LEU A 1 184 ? -1.329 19.124 9.924 1.00 50.41 184 LEU A N 1
ATOM 1426 C CA . LEU A 1 184 ? -0.029 19.231 10.606 1.00 50.41 184 LEU A CA 1
ATOM 1427 C C . LEU A 1 184 ? 0.322 20.687 10.947 1.00 50.41 184 LEU A C 1
ATOM 1429 O O . LEU A 1 184 ? 0.894 20.963 12.001 1.00 50.41 184 LEU A O 1
ATOM 1433 N N . LEU A 1 185 ? -0.044 21.628 10.074 1.00 54.44 185 LEU A N 1
ATOM 1434 C CA . LEU A 1 185 ? 0.133 23.064 10.288 1.00 54.44 185 LEU A CA 1
ATOM 1435 C C . LEU A 1 185 ? -0.833 23.597 11.360 1.00 54.44 185 LEU A C 1
ATOM 1437 O O . LEU A 1 185 ? -0.435 24.433 12.177 1.00 54.44 185 LEU A O 1
ATOM 1441 N N . GLU A 1 186 ? -2.068 23.088 11.422 1.00 55.56 186 GLU A N 1
ATOM 1442 C CA . GLU A 1 186 ? -3.015 23.372 12.514 1.00 55.56 186 GLU A CA 1
ATOM 1443 C C . GLU A 1 186 ? -2.507 22.861 13.877 1.00 55.56 186 GLU A C 1
ATOM 1445 O O . GLU A 1 186 ? -2.620 23.566 14.886 1.00 55.56 186 GLU A O 1
ATOM 1450 N N . ASP A 1 187 ? -1.865 21.690 13.923 1.00 53.00 187 ASP A N 1
ATOM 1451 C CA . ASP A 1 187 ? -1.285 21.153 15.163 1.00 53.00 187 ASP A CA 1
ATOM 1452 C C . ASP A 1 187 ? -0.028 21.920 15.619 1.00 53.00 187 ASP A C 1
ATOM 1454 O O . ASP A 1 187 ? 0.139 22.187 16.818 1.00 53.00 187 ASP A O 1
ATOM 1458 N N . LEU A 1 188 ? 0.837 22.351 14.690 1.00 54.38 188 LEU A N 1
ATOM 1459 C CA . LEU A 1 188 ? 2.000 23.189 15.021 1.00 54.38 188 LEU A CA 1
ATOM 1460 C C . LEU A 1 188 ? 1.588 24.581 15.517 1.00 54.38 188 LEU A C 1
ATOM 1462 O O . LEU A 1 188 ? 2.169 25.094 16.476 1.00 54.38 188 LEU A O 1
ATOM 1466 N N . THR A 1 189 ? 0.571 25.186 14.904 1.00 52.22 189 THR A N 1
ATOM 1467 C CA . THR A 1 189 ? 0.065 26.512 15.303 1.00 52.22 189 THR A CA 1
ATOM 1468 C C . THR A 1 189 ? -0.652 26.464 16.655 1.00 52.22 189 THR A C 1
ATOM 1470 O O . THR A 1 189 ? -0.444 27.345 17.495 1.00 52.22 189 THR A O 1
ATOM 1473 N N . THR A 1 190 ? -1.402 25.394 16.932 1.00 48.16 190 THR A N 1
ATOM 1474 C CA . THR A 1 190 ? -2.044 25.162 18.239 1.00 48.16 190 THR A CA 1
ATOM 1475 C C . THR A 1 190 ? -1.019 24.903 19.349 1.00 48.16 190 THR A C 1
ATOM 1477 O O . THR A 1 190 ? -1.180 25.373 20.481 1.00 48.16 190 THR A O 1
ATOM 1480 N N . THR A 1 191 ? 0.071 24.199 19.033 1.00 46.75 191 THR A N 1
ATOM 1481 C CA . THR A 1 191 ? 1.163 23.924 19.981 1.00 46.75 191 THR A CA 1
ATOM 1482 C C . THR A 1 191 ? 1.984 25.183 20.272 1.00 46.75 191 THR A C 1
ATOM 1484 O O . THR A 1 191 ? 2.284 25.458 21.434 1.00 46.75 191 THR A O 1
ATOM 1487 N N . ALA A 1 192 ? 2.263 26.012 19.261 1.00 43.59 192 ALA A N 1
ATOM 1488 C CA . ALA A 1 192 ? 2.952 27.293 19.436 1.00 43.59 192 ALA A CA 1
ATOM 1489 C C . ALA A 1 192 ? 2.138 28.293 20.282 1.00 43.59 192 ALA A C 1
ATOM 1491 O O . ALA A 1 192 ? 2.691 28.954 21.162 1.00 43.59 192 ALA A O 1
ATOM 1492 N N . ALA A 1 193 ? 0.813 28.349 20.101 1.00 45.12 193 ALA A N 1
ATOM 1493 C CA . ALA A 1 193 ? -0.065 29.216 20.894 1.00 45.12 193 ALA A CA 1
ATOM 1494 C C . ALA A 1 193 ? -0.140 28.819 22.384 1.00 45.12 193 ALA A C 1
ATOM 1496 O O . ALA A 1 193 ? -0.393 29.669 23.237 1.00 45.12 193 ALA A O 1
ATOM 1497 N N . ARG A 1 194 ? 0.113 27.545 22.720 1.00 43.03 194 ARG A N 1
ATOM 1498 C CA . ARG A 1 194 ? 0.139 27.046 24.109 1.00 43.03 194 ARG A CA 1
ATOM 1499 C C . ARG A 1 194 ? 1.444 27.324 24.858 1.00 43.03 194 ARG A C 1
ATOM 1501 O O . ARG A 1 194 ? 1.452 27.210 26.080 1.00 43.03 194 ARG A O 1
ATOM 1508 N N . ILE A 1 195 ? 2.526 27.664 24.156 1.00 40.97 195 ILE A N 1
ATOM 1509 C CA . ILE A 1 195 ? 3.866 27.822 24.751 1.00 40.97 195 ILE A CA 1
ATOM 1510 C C . ILE A 1 195 ? 4.152 29.272 25.177 1.00 40.97 195 ILE A C 1
ATOM 1512 O O . ILE A 1 195 ? 5.101 29.508 25.919 1.00 40.97 195 ILE A O 1
ATOM 1516 N N . HIS A 1 196 ? 3.309 30.247 24.826 1.00 37.00 196 HIS A N 1
ATOM 1517 C CA . HIS A 1 196 ? 3.407 31.583 25.417 1.00 37.00 196 HIS A CA 1
ATOM 1518 C C . HIS A 1 196 ? 2.828 31.582 26.845 1.00 37.00 196 HIS A C 1
ATOM 1520 O O . HIS A 1 196 ? 1.614 31.435 27.004 1.00 37.00 196 HIS A O 1
ATOM 1526 N N . PRO A 1 197 ? 3.642 31.777 27.903 1.00 36.16 197 PRO A N 1
ATOM 1527 C CA . PRO A 1 197 ? 3.100 32.032 29.224 1.00 36.16 197 PRO A CA 1
ATOM 1528 C C . PRO A 1 197 ? 2.470 33.426 29.216 1.00 36.16 197 PRO A C 1
ATOM 1530 O O . PRO A 1 197 ? 3.045 34.379 28.684 1.00 36.16 197 PRO A O 1
ATOM 1533 N N . ALA A 1 198 ? 1.291 33.544 29.825 1.00 41.50 198 ALA A N 1
ATOM 1534 C CA . ALA A 1 198 ? 0.677 34.825 30.132 1.00 41.50 198 ALA A CA 1
ATOM 1535 C C . ALA A 1 198 ? 1.710 35.738 30.813 1.00 41.50 198 ALA A C 1
ATOM 1537 O O . ALA A 1 198 ? 2.306 35.365 31.826 1.00 41.50 198 ALA A O 1
ATOM 1538 N N . ALA A 1 199 ? 1.940 36.919 30.236 1.00 39.19 199 ALA A N 1
ATOM 1539 C CA . ALA A 1 199 ? 2.802 37.935 30.817 1.00 39.19 199 ALA A CA 1
ATOM 1540 C C . ALA A 1 199 ? 2.316 38.254 32.240 1.00 39.19 199 ALA A C 1
ATOM 1542 O O . ALA A 1 199 ? 1.223 38.782 32.439 1.00 39.19 199 ALA A O 1
ATOM 1543 N N . SER A 1 200 ? 3.128 37.892 33.232 1.00 40.69 200 SER A N 1
ATOM 1544 C CA . SER A 1 200 ? 2.888 38.185 34.641 1.00 40.69 200 SER A CA 1
ATOM 1545 C C . SER A 1 200 ? 2.996 39.693 34.867 1.00 40.69 200 SER A C 1
ATOM 1547 O O . SER A 1 200 ? 4.094 40.245 34.906 1.00 40.69 200 SER A O 1
ATOM 1549 N N . SER A 1 201 ? 1.860 40.367 35.032 1.00 44.28 201 SER A N 1
ATOM 1550 C CA . SER A 1 201 ? 1.803 41.748 35.508 1.00 44.28 201 SER A CA 1
ATOM 1551 C C . SER A 1 201 ? 2.207 41.800 36.986 1.00 44.28 201 SER A C 1
ATOM 1553 O O . SER A 1 201 ? 1.435 41.393 37.855 1.00 44.28 201 SER A O 1
ATOM 1555 N N . ALA A 1 202 ? 3.412 42.287 37.280 1.00 40.62 202 ALA A N 1
ATOM 1556 C CA . ALA A 1 202 ? 3.816 42.634 38.642 1.00 40.62 202 ALA A CA 1
ATOM 1557 C C . ALA A 1 202 ? 3.176 43.976 39.065 1.00 40.62 202 ALA A C 1
ATOM 1559 O O . ALA A 1 202 ? 3.074 44.879 38.230 1.00 40.62 202 ALA A O 1
ATOM 1560 N N . PRO A 1 203 ? 2.742 44.141 40.330 1.00 45.53 203 PRO A N 1
ATOM 1561 C CA . PRO A 1 203 ? 2.191 45.402 40.815 1.00 45.53 203 PRO A CA 1
ATOM 1562 C C . PRO A 1 203 ? 3.314 46.410 41.134 1.00 45.53 203 PRO A C 1
ATOM 1564 O O . PRO A 1 203 ? 4.438 45.999 41.434 1.00 45.53 203 PRO A O 1
ATOM 1567 N N . PRO A 1 204 ? 3.037 47.726 41.100 1.00 40.28 204 PRO A N 1
ATOM 1568 C CA . PRO A 1 204 ? 4.030 48.736 41.445 1.00 40.28 204 PRO A CA 1
ATOM 1569 C C . PRO A 1 204 ? 4.291 48.747 42.958 1.00 40.28 204 PRO A C 1
ATOM 1571 O O . PRO A 1 204 ? 3.364 48.713 43.768 1.00 40.28 204 PRO A O 1
ATOM 1574 N N . ALA A 1 205 ? 5.571 48.808 43.328 1.00 37.72 205 ALA A N 1
ATOM 1575 C CA . ALA A 1 205 ? 6.011 49.024 44.699 1.00 37.72 205 ALA A CA 1
ATOM 1576 C C . ALA A 1 205 ? 5.768 50.485 45.107 1.00 37.72 205 ALA A C 1
ATOM 1578 O O . ALA A 1 205 ? 6.098 51.410 44.366 1.00 37.72 205 ALA A O 1
ATOM 1579 N N . ALA A 1 206 ? 5.186 50.674 46.288 1.00 39.78 206 ALA A N 1
ATOM 1580 C CA . ALA A 1 206 ? 5.001 51.969 46.923 1.00 39.78 206 ALA A CA 1
ATOM 1581 C C . ALA A 1 206 ? 6.234 52.338 47.762 1.00 39.78 206 ALA A C 1
ATOM 1583 O O . ALA A 1 206 ? 6.593 51.573 48.659 1.00 39.78 206 ALA A O 1
ATOM 1584 N N . ALA A 1 207 ? 6.834 53.494 47.469 1.00 36.00 207 ALA A N 1
ATOM 1585 C CA . ALA A 1 207 ? 7.364 54.505 48.398 1.00 36.00 207 ALA A CA 1
ATOM 1586 C C . ALA A 1 207 ? 8.042 55.621 47.590 1.00 36.00 207 ALA A C 1
ATOM 1588 O O . ALA A 1 207 ? 8.985 55.303 46.832 1.00 36.00 207 ALA A O 1
#

Solvent-accessible surface area (backbone atoms only — not comparable to full-atom values): 13474 Å² total; per-residue (Å²): 130,86,84,71,82,55,76,80,68,69,63,71,59,90,95,49,72,51,65,40,80,77,48,76,82,46,72,62,93,85,43,80,41,78,38,67,42,45,73,90,46,82,86,69,57,78,61,54,71,78,47,50,67,74,30,42,77,76,96,52,56,32,72,68,46,44,40,50,27,48,52,52,36,49,52,47,52,51,52,54,51,50,36,60,73,66,72,46,78,77,68,94,62,96,68,84,54,63,64,60,52,50,52,50,24,55,50,30,32,74,76,71,74,40,56,75,60,76,86,70,73,79,83,74,82,86,82,81,78,68,59,72,55,44,35,58,26,46,69,73,76,55,52,63,80,88,68,55,91,89,37,70,70,40,55,52,54,66,69,49,63,47,79,74,88,67,83,83,87,70,76,93,76,82,73,86,80,48,71,76,52,54,60,55,53,51,52,51,53,54,51,56,66,68,67,62,74,80,81,79,82,76,81,85,84,89,131

Sequence (207 aa):
RVQKRHVKCIQDVPSVSLYTETGTTTTKGGIVLTRYRCARGSTSLESFHCHMQRFIPGTSANTLNFQLYLLEGLNRCNQDRAAASLATKPSSLLTYAGEVVHCINTNSLKVFGRKYIPSFQAPSKYTGELIGVDYLLAQTGQPLQRVDPDAEATDQLLEEVNVDEQEDEGFEEDLSDDRTLASLLEDLTTTAARIHPAASSAPPAAA

Foldseek 3Di:
DDDDDCVVLPDDDVPDCQWDFPAFDDQDVNDTDTDTDGPVDDPCPPCVVVQLVVLQPDDFAPLVSSVVSNVLSVLVVVVVVVCVVVVHDDQPDPDSDLVVQVVQQVVCCVPVVGGSDPPRDDDDDDPPDQDDSQVSCVSVVRGDDDDDPPDPVVVVNNVDTPPPPDDPPDDDDDPPPDPVVVVVVVVVVVVVVVPDDDPDDDDDDDD

Mean predicted aligned error: 15.33 Å

pLDDT: mean 71.04, std 17.13, range [33.66, 97.75]

Radius of gyration: 24.21 Å; Cα contacts (8 Å, |Δi|>4): 131; chains: 1; bounding box: 43×68×81 Å

Organism: Pangasianodon hypophthalmus (NCBI:txid310915)

Secondary structure (DSSP, 8-state):
-----GGGT-PPPTT---EEEEEEEEEETTEEEEEEEETTB----TTHHHHHHHHS-SS---HHHHHHHHHHHHHHHHHHHHHHHTTPPPPSS----HHHHHHHHHHHHHHHSS-SSTT--PPPPP-----HHHHHHHHTT-PPP---TTSHHHHHHHH----------PPPP-GGG-HHHHHHHHHHHHHHHHHS-----PPPPP-